Protein 9WWJ (pdb70)

Structure (mmCIF, N/CA/C/O backbone):
data_9WWJ
#
_entry.id   9WWJ
#
_cell.length_a   36.032
_cell.length_b   94.807
_cell.length_c   39.729
_cell.angle_alpha   90.00
_cell.angle_beta   114.81
_cell.angle_gamma   90.00
#
_symmetry.space_group_name_H-M   'P 1 21 1'
#
loop_
_entity.id
_entity.type
_entity.pdbx_description
1 polymer 'Flagellar hook protein FlgE'
2 water water
#
loop_
_atom_site.group_PDB
_atom_site.id
_atom_site.type_symbol
_atom_site.label_atom_id
_atom_site.label_alt_id
_atom_site.label_comp_id
_atom_site.label_asym_id
_atom_site.label_entity_id
_atom_site.label_seq_id
_atom_site.pdbx_PDB_ins_code
_atom_site.Cartn_x
_atom_site.Cartn_y
_atom_site.Cartn_z
_atom_site.occupancy
_atom_site.B_iso_or_equiv
_atom_site.auth_seq_id
_atom_site.auth_comp_id
_atom_site.auth_asym_id
_atom_site.auth_atom_id
_atom_site.pdbx_PDB_model_num
ATOM 1 N N . LEU A 1 7 ? -35.248 62.537 14.354 1.00 27.25 80 LEU L N 1
ATOM 2 C CA . LEU A 1 7 ? -35.721 63.552 13.419 1.00 25.16 80 LEU L CA 1
ATOM 3 C C . LEU A 1 7 ? -37.179 63.319 13.046 1.00 23.21 80 LEU L C 1
ATOM 4 O O . LEU A 1 7 ? -37.549 62.232 12.594 1.00 26.20 80 LEU L O 1
ATOM 9 N N . ASP A 1 8 ? -38.000 64.344 13.228 1.00 22.12 81 ASP L N 1
ATOM 10 C CA . ASP A 1 8 ? -39.414 64.297 12.883 1.00 18.82 81 ASP L CA 1
ATOM 11 C C . ASP A 1 8 ? -39.606 65.209 11.675 1.00 23.30 81 ASP L C 1
ATOM 12 O O . ASP A 1 8 ? -39.621 66.437 11.813 1.00 24.80 81 ASP L O 1
ATOM 17 N N . LEU A 1 9 ? -39.744 64.608 10.494 1.00 26.23 82 LEU L N 1
ATOM 18 C CA . LEU A 1 9 ? -39.738 65.318 9.220 1.00 18.89 82 LEU L CA 1
ATOM 19 C C . LEU A 1 9 ? -41.135 65.359 8.620 1.00 18.25 82 LEU L C 1
ATOM 20 O O . LEU A 1 9 ? -41.852 64.349 8.622 1.00 19.64 82 LEU L O 1
ATOM 25 N N . ALA A 1 10 ? -41.515 66.519 8.080 1.00 19.48 83 ALA L N 1
ATOM 26 C CA . ALA A 1 10 ? -42.745 66.601 7.299 1.00 19.94 83 ALA L CA 1
ATOM 27 C C . ALA A 1 10 ? -42.503 67.452 6.059 1.00 19.99 83 ALA L C 1
ATOM 28 O O . ALA A 1 10 ? -41.498 68.153 5.949 1.00 21.62 83 ALA L O 1
ATOM 30 N N . ILE A 1 11 ? -43.425 67.370 5.104 1.00 14.44 84 ILE L N 1
ATOM 31 C CA . ILE A 1 11 ? -43.331 68.119 3.855 1.00 13.44 84 ILE L CA 1
ATOM 32 C C . ILE A 1 11 ? -44.485 69.106 3.794 1.00 18.00 84 ILE L C 1
ATOM 33 O O . ILE A 1 11 ? -45.611 68.775 4.177 1.00 19.46 84 ILE L O 1
ATOM 38 N N . ASN A 1 12 ? -44.204 70.323 3.328 1.00 14.61 85 ASN L N 1
ATOM 39 C CA . ASN A 1 12 ? -45.248 71.270 2.957 1.00 13.19 85 ASN L CA 1
ATOM 40 C C . ASN A 1 12 ? -45.120 71.548 1.469 1.00 18.71 85 ASN L C 1
ATOM 41 O O . ASN A 1 12 ? -44.103 72.087 1.019 1.00 16.08 85 ASN L O 1
ATOM 46 N N . GLY A 1 13 ? -46.140 71.182 0.711 1.00 15.97 86 GLY L N 1
ATOM 47 C CA . GLY A 1 13 ? -46.056 71.230 -0.726 1.00 15.99 86 GLY L CA 1
ATOM 48 C C . GLY A 1 13 ? -46.024 69.842 -1.331 1.00 19.67 86 GLY L C 1
ATOM 49 O O . GLY A 1 13 ? -46.469 68.858 -0.738 1.00 16.61 86 GLY L O 1
ATOM 50 N N . ASN A 1 14 ? -45.488 69.775 -2.548 1.00 15.50 87 ASN L N 1
ATOM 51 C CA . ASN A 1 14 ? -45.464 68.539 -3.317 1.00 11.14 87 ASN L CA 1
ATOM 52 C C . ASN A 1 14 ? -44.304 67.649 -2.889 1.00 22.94 87 ASN L C 1
ATOM 53 O O . ASN A 1 14 ? -43.272 68.120 -2.415 1.00 16.83 87 ASN L O 1
ATOM 58 N N . GLY A 1 15 ? -44.476 66.348 -3.076 1.00 20.28 88 GLY L N 1
ATOM 59 C CA . GLY A 1 15 ? -43.358 65.429 -3.035 1.00 16.95 88 GLY L CA 1
ATOM 60 C C . GLY A 1 15 ? -43.470 64.411 -1.911 1.00 15.72 88 GLY L C 1
ATOM 61 O O . GLY A 1 15 ? -44.285 64.520 -0.994 1.00 13.09 88 GLY L O 1
ATOM 62 N N . PHE A 1 16 ? -42.606 63.403 -2.012 1.00 13.63 89 PHE L N 1
ATOM 63 C CA . PHE A 1 16 ? -42.563 62.293 -1.072 1.00 12.56 89 PHE L CA 1
ATOM 64 C C . PHE A 1 16 ? -41.119 62.013 -0.684 1.00 11.26 89 PHE L C 1
ATOM 65 O O . PHE A 1 16 ? -40.223 62.093 -1.528 1.00 14.67 89 PHE L O 1
ATOM 73 N N . PHE A 1 17 ? -40.901 61.686 0.592 1.00 11.59 90 PHE L N 1
ATOM 74 C CA . PHE A 1 17 ? -39.653 61.054 1.003 1.00 13.24 90 PHE L CA 1
ATOM 75 C C . PHE A 1 17 ? -39.497 59.700 0.323 1.00 16.06 90 PHE L C 1
ATOM 76 O O . PHE A 1 17 ? -40.476 58.986 0.059 1.00 13.42 90 PHE L O 1
ATOM 84 N N . VAL A 1 18 ? -38.241 59.347 0.069 1.00 9.95 91 VAL L N 1
ATOM 85 C CA . VAL A 1 18 ? -37.857 58.158 -0.683 1.00 11.94 91 VAL L CA 1
ATOM 86 C C . VAL A 1 18 ? -37.105 57.239 0.269 1.00 16.49 91 VAL L C 1
ATOM 87 O O . VAL A 1 18 ? -36.050 57.617 0.789 1.00 9.60 91 VAL L O 1
ATOM 91 N N . THR A 1 19 ? -37.633 56.040 0.506 1.00 11.30 92 THR L N 1
ATOM 92 C CA . THR A 1 19 ? -36.944 55.096 1.377 1.00 11.97 92 THR L CA 1
ATOM 93 C C . THR A 1 19 ? -36.628 53.810 0.632 1.00 14.12 92 THR L C 1
ATOM 94 O O . THR A 1 19 ? -37.361 53.394 -0.275 1.00 11.99 92 THR L O 1
ATOM 98 N N . SER A 1 20 ? -35.510 53.179 1.005 1.00 12.84 93 SER L N 1
ATOM 99 C CA . SER A 1 20 ? -35.063 51.964 0.276 1.00 13.69 93 SER L CA 1
ATOM 100 C C . SER A 1 20 ? -35.049 50.738 1.197 1.00 12.72 93 SER L C 1
ATOM 101 O O . SER A 1 20 ? -34.309 50.765 2.205 1.00 10.14 93 SER L O 1
ATOM 104 N N . ASN A 1 21 ? -35.830 49.708 0.861 1.00 13.87 94 ASN L N 1
ATOM 105 C CA . ASN A 1 21 ? -35.798 48.441 1.642 1.00 12.02 94 ASN L CA 1
ATOM 106 C C . ASN A 1 21 ? -34.907 47.458 0.878 1.00 14.54 94 ASN L C 1
ATOM 107 O O . ASN A 1 21 ? -35.429 46.781 -0.034 1.00 12.27 94 ASN L O 1
ATOM 112 N N . ASN A 1 22 ? -33.619 47.389 1.225 1.00 12.10 95 ASN L N 1
ATOM 113 C CA . ASN A 1 22 ? -32.674 46.524 0.464 1.00 12.87 95 ASN L CA 1
ATOM 114 C C . ASN A 1 22 ? -32.825 46.839 -1.027 1.00 12.37 95 ASN L C 1
ATOM 115 O O . ASN A 1 22 ? -32.544 45.944 -1.853 1.00 16.20 95 ASN L O 1
ATOM 120 N N . GLY A 1 23 ? -33.250 48.063 -1.355 1.00 8.85 96 GLY L N 1
ATOM 121 C CA . GLY A 1 23 ? -33.439 48.454 -2.736 1.00 13.93 96 GLY L CA 1
ATOM 122 C C . GLY A 1 23 ? -34.879 48.549 -3.194 1.00 15.98 96 GLY L C 1
ATOM 123 O O . GLY A 1 23 ? -35.132 49.121 -4.266 1.00 12.94 96 GLY L O 1
ATOM 124 N N . ALA A 1 24 ? -35.826 48.000 -2.437 1.00 12.88 97 ALA L N 1
ATOM 125 C CA . ALA A 1 24 ? -37.238 48.220 -2.734 1.00 18.44 97 ALA L CA 1
ATOM 126 C C . ALA A 1 24 ? -37.611 49.627 -2.292 1.00 14.95 97 ALA L C 1
ATOM 127 O O . ALA A 1 24 ? -37.486 49.965 -1.112 1.00 13.82 97 ALA L O 1
ATOM 129 N N . ILE A 1 25 ? -38.043 50.456 -3.232 1.00 12.54 98 ILE L N 1
ATOM 130 C CA . ILE A 1 25 ? -38.226 51.881 -2.988 1.00 9.70 98 ILE L CA 1
ATOM 131 C C . ILE A 1 25 ? -39.691 52.142 -2.680 1.00 17.10 98 ILE L C 1
ATOM 132 O O . ILE A 1 25 ? -40.582 51.655 -3.392 1.00 13.39 98 ILE L O 1
ATOM 137 N N . SER A 1 26 ? -39.944 52.906 -1.623 1.00 10.55 99 SER L N 1
ATOM 138 C CA . SER A 1 26 ? -41.296 53.359 -1.329 1.00 11.99 99 SER L CA 1
ATOM 139 C C . SER A 1 26 ? -41.265 54.841 -0.985 1.00 13.50 99 SER L C 1
ATOM 140 O O . SER A 1 26 ? -40.205 55.435 -0.759 1.00 12.28 99 SER L O 1
ATOM 143 N N . TYR A 1 27 ? -42.456 55.432 -0.945 1.00 12.98 100 TYR L N 1
ATOM 144 C CA . TYR A 1 27 ? -42.634 56.874 -0.880 1.00 9.98 100 TYR L CA 1
ATOM 145 C C . TYR A 1 27 ? -43.591 57.209 0.253 1.00 19.43 100 TYR L C 1
ATOM 146 O O . TYR A 1 27 ? -44.613 56.533 0.427 1.00 13.90 100 TYR L O 1
ATOM 155 N N . THR A 1 28 ? -43.251 58.239 1.031 1.00 14.01 101 THR L N 1
ATOM 156 C CA . THR A 1 28 ? -44.061 58.579 2.199 1.00 15.99 101 THR L CA 1
ATOM 157 C C . THR A 1 28 ? -44.083 60.090 2.400 1.00 14.68 101 THR L C 1
ATOM 158 O O . THR A 1 28 ? -43.236 60.809 1.881 1.00 14.03 101 THR L O 1
ATOM 162 N N . ARG A 1 29 ? -45.071 60.571 3.164 1.00 14.71 102 ARG L N 1
ATOM 163 C CA . ARG A 1 29 ? -45.302 62.007 3.316 1.00 21.83 102 ARG L CA 1
ATOM 164 C C . ARG A 1 29 ? -44.651 62.602 4.554 1.00 25.11 102 ARG L C 1
ATOM 165 O O . ARG A 1 29 ? -44.332 63.798 4.564 1.00 20.60 102 ARG L O 1
ATOM 173 N N . ALA A 1 30 ? -44.475 61.810 5.599 1.00 23.32 103 ALA L N 1
ATOM 174 C CA . ALA A 1 30 ? -43.918 62.310 6.841 1.00 17.57 103 ALA L CA 1
ATOM 175 C C . ALA A 1 30 ? -43.259 61.135 7.532 1.00 17.82 103 ALA L C 1
ATOM 176 O O . ALA A 1 30 ? -43.597 59.976 7.280 1.00 28.52 103 ALA L O 1
ATOM 178 N N . GLY A 1 31 ? -42.309 61.435 8.397 1.00 22.89 104 GLY L N 1
ATOM 179 C CA . GLY A 1 31 ? -41.593 60.327 8.986 1.00 25.10 104 GLY L CA 1
ATOM 180 C C . GLY A 1 31 ? -40.905 60.699 10.269 1.00 21.59 104 GLY L C 1
ATOM 181 O O . GLY A 1 31 ? -40.583 61.862 10.522 1.00 24.39 104 GLY L O 1
ATOM 182 N N . TYR A 1 32 ? -40.701 59.679 11.085 1.00 18.71 105 TYR L N 1
ATOM 183 C CA . TYR A 1 32 ? -39.801 59.731 12.221 1.00 24.01 105 TYR L CA 1
ATOM 184 C C . TYR A 1 32 ? -38.533 59.035 11.767 1.00 21.27 105 TYR L C 1
ATOM 185 O O . TYR A 1 32 ? -38.585 57.890 11.307 1.00 26.68 105 TYR L O 1
ATOM 194 N N . PHE A 1 33 ? -37.412 59.736 11.835 1.00 23.35 106 PHE L N 1
ATOM 195 C CA . PHE A 1 33 ? -36.161 59.201 11.332 1.00 19.24 106 PHE L CA 1
ATOM 196 C C . PHE A 1 33 ? -35.122 59.166 12.441 1.00 21.60 106 PHE L C 1
ATOM 197 O O . PHE A 1 33 ? -35.039 60.079 13.267 1.00 20.94 106 PHE L O 1
ATOM 205 N N . ASN A 1 34 ? -34.351 58.085 12.456 1.00 19.83 107 ASN L N 1
ATOM 206 C CA . ASN A 1 34 ? -33.277 57.863 13.411 1.00 28.49 107 ASN L CA 1
ATOM 207 C C . ASN A 1 34 ? -32.026 57.464 12.646 1.00 22.84 107 ASN L C 1
ATOM 208 O O . ASN A 1 34 ? -32.011 57.419 11.415 1.00 19.39 107 ASN L O 1
ATOM 213 N N . THR A 1 35 ? -30.968 57.172 13.390 1.00 20.37 108 THR L N 1
ATOM 214 C CA . THR A 1 35 ? -29.782 56.541 12.846 1.00 23.50 108 THR L CA 1
ATOM 215 C C . THR A 1 35 ? -29.702 55.123 13.399 1.00 25.83 108 THR L C 1
ATOM 216 O O . THR A 1 35 ? -30.013 54.888 14.572 1.00 30.33 108 THR L O 1
ATOM 220 N N . ASP A 1 36 ? -29.341 54.168 12.544 1.00 26.60 109 ASP L N 1
ATOM 221 C CA . ASP A 1 36 ? -29.362 52.769 12.946 1.00 24.90 109 ASP L CA 1
ATOM 222 C C . ASP A 1 36 ? -27.977 52.354 13.447 1.00 32.38 109 ASP L C 1
ATOM 223 O O . ASP A 1 36 ? -27.055 53.168 13.534 1.00 30.86 109 ASP L O 1
ATOM 228 N N . LYS A 1 37 ? -27.816 51.066 13.765 1.00 35.41 110 LYS L N 1
ATOM 229 C CA . LYS A 1 37 ? -26.571 50.570 14.341 1.00 31.13 110 LYS L CA 1
ATOM 230 C C . LYS A 1 37 ? -25.391 50.666 13.384 1.00 29.76 110 LYS L C 1
ATOM 231 O O . LYS A 1 37 ? -24.249 50.494 13.824 1.00 25.92 110 LYS L O 1
ATOM 237 N N . GLN A 1 38 ? -25.629 50.922 12.096 1.00 22.50 111 GLN L N 1
ATOM 238 C CA . GLN A 1 38 ? -24.560 51.209 11.148 1.00 24.87 111 GLN L CA 1
ATOM 239 C C . GLN A 1 38 ? -24.564 52.669 10.712 1.00 18.25 111 GLN L C 1
ATOM 240 O O . GLN A 1 38 ? -23.989 53.005 9.672 1.00 27.65 111 GLN L O 1
ATOM 246 N N . ASP A 1 39 ? -25.221 53.534 11.485 1.00 21.81 112 ASP L N 1
ATOM 247 C CA . ASP A 1 39 ? -25.237 54.981 11.294 1.00 20.14 112 ASP L CA 1
ATOM 248 C C . ASP A 1 39 ? -25.934 55.414 10.005 1.00 19.38 112 ASP L C 1
ATOM 249 O O . ASP A 1 39 ? -25.705 56.527 9.526 1.00 22.76 112 ASP L O 1
ATOM 254 N N . PHE A 1 40 ? -26.784 54.571 9.425 1.00 15.75 113 PHE L N 1
ATOM 255 C CA . PHE A 1 40 ? -27.663 55.021 8.353 1.00 8.84 113 PHE L CA 1
ATOM 256 C C . PHE A 1 40 ? -28.864 55.759 8.932 1.00 16.25 113 PHE L C 1
ATOM 257 O O . PHE A 1 40 ? -29.375 55.411 9.999 1.00 15.44 113 PHE L O 1
ATOM 265 N N . ILE A 1 41 ? -29.337 56.764 8.203 1.00 16.32 114 ILE L N 1
ATOM 266 C CA . ILE A 1 41 ? -30.595 57.420 8.548 1.00 11.83 114 ILE L CA 1
ATOM 267 C C . ILE A 1 41 ? -31.743 56.538 8.073 1.00 17.18 114 ILE L C 1
ATOM 268 O O . ILE A 1 41 ? -31.833 56.211 6.886 1.00 13.62 114 ILE L O 1
ATOM 273 N N . VAL A 1 42 ? -32.624 56.157 8.996 1.00 12.71 115 VAL L N 1
ATOM 274 C CA . VAL A 1 42 ? -33.665 55.173 8.728 1.00 10.01 115 VAL L CA 1
ATOM 275 C C . VAL A 1 42 ? -34.993 55.725 9.213 1.00 18.97 115 VAL L C 1
ATOM 276 O O . VAL A 1 42 ? -35.043 56.638 10.044 1.00 18.52 115 VAL L O 1
ATOM 280 N N . ASP A 1 43 ? -36.078 55.161 8.685 1.00 12.36 116 ASP L N 1
ATOM 281 C CA . ASP A 1 43 ? -37.416 55.484 9.156 1.00 15.02 116 ASP L CA 1
ATOM 282 C C . ASP A 1 43 ? -37.760 54.479 10.256 1.00 18.61 116 ASP L C 1
ATOM 283 O O . ASP A 1 43 ? -36.925 53.675 10.681 1.00 18.88 116 ASP L O 1
ATOM 288 N N . ASN A 1 44 ? -39.007 54.491 10.712 1.00 14.35 117 ASN L N 1
ATOM 289 C CA . ASN A 1 44 ? -39.388 53.647 11.837 1.00 22.74 117 ASN L CA 1
ATOM 290 C C . ASN A 1 44 ? -39.479 52.168 11.480 1.00 25.66 117 ASN L C 1
ATOM 291 O O . ASN A 1 44 ? -39.683 51.340 12.373 1.00 23.84 117 ASN L O 1
ATOM 296 N N . ASN A 1 45 ? -39.330 51.812 10.207 1.00 19.78 118 ASN L N 1
ATOM 297 C CA . ASN A 1 45 ? -39.218 50.418 9.803 1.00 17.55 118 ASN L CA 1
ATOM 298 C C . ASN A 1 45 ? -37.775 49.964 9.659 1.00 19.12 118 ASN L C 1
ATOM 299 O O . ASN A 1 45 ? -37.531 48.773 9.428 1.00 17.81 118 ASN L O 1
ATOM 304 N N . GLY A 1 46 ? -36.815 50.874 9.791 1.00 17.55 119 GLY L N 1
ATOM 305 C CA . GLY A 1 46 ? -35.444 50.542 9.484 1.00 12.43 119 GLY L CA 1
ATOM 306 C C . GLY A 1 46 ? -35.083 50.680 8.027 1.00 13.28 119 GLY L C 1
ATOM 307 O O . GLY A 1 46 ? -33.966 50.315 7.646 1.00 15.96 119 GLY L O 1
ATOM 308 N N . TYR A 1 47 ? -35.991 51.185 7.196 1.00 12.25 120 TYR L N 1
ATOM 309 C CA . TYR A 1 47 ? -35.673 51.414 5.793 1.00 9.53 120 TYR L CA 1
ATOM 310 C C . TYR A 1 47 ? -34.864 52.700 5.673 1.00 14.14 120 TYR L C 1
ATOM 311 O O . TYR A 1 47 ? -35.040 53.641 6.448 1.00 14.08 120 TYR L O 1
ATOM 320 N N . ARG A 1 48 ? -33.961 52.735 4.702 1.00 9.52 121 ARG L N 1
ATOM 321 C CA . ARG A 1 48 ? -32.978 53.805 4.639 1.00 16.58 121 ARG L CA 1
ATOM 322 C C . ARG A 1 48 ? -33.508 54.992 3.840 1.00 10.57 121 ARG L C 1
ATOM 323 O O . ARG A 1 48 ? -33.959 54.836 2.700 1.00 14.20 121 ARG L O 1
ATOM 331 N N . LEU A 1 49 ? -33.478 56.170 4.460 1.00 10.36 122 LEU L N 1
ATOM 332 C CA . LEU A 1 49 ? -33.860 57.399 3.777 1.00 11.97 122 LEU L CA 1
ATOM 333 C C . LEU A 1 49 ? -32.871 57.713 2.665 1.00 13.48 122 LEU L C 1
ATOM 334 O O . LEU A 1 49 ? -31.655 57.620 2.854 1.00 13.31 122 LEU L O 1
ATOM 339 N N . GLN A 1 50 ? -33.391 58.090 1.499 1.00 10.49 123 GLN L N 1
ATOM 340 C CA . GLN A 1 50 ? -32.557 58.256 0.319 1.00 10.38 123 GLN L CA 1
ATOM 341 C C . GLN A 1 50 ? -32.270 59.727 0.053 1.00 15.26 123 GLN L C 1
ATOM 342 O O . GLN A 1 50 ? -33.097 60.605 0.316 1.00 12.37 123 GLN L O 1
ATOM 348 N N . GLY A 1 51 ? -31.091 59.988 -0.493 1.00 14.34 124 GLY L N 1
ATOM 349 C CA . GLY A 1 51 ? -30.765 61.345 -0.875 1.00 12.78 124 GLY L CA 1
ATOM 350 C C . GLY A 1 51 ? -29.426 61.399 -1.568 1.00 16.99 124 GLY L C 1
ATOM 351 O O . GLY A 1 51 ? -28.869 60.378 -1.975 1.00 17.88 124 GLY L O 1
ATOM 352 N N . TYR A 1 52 ? -28.933 62.624 -1.712 1.00 15.22 125 TYR L N 1
ATOM 353 C CA . TYR A 1 52 ? -27.594 62.873 -2.218 1.00 14.24 125 TYR L CA 1
ATOM 354 C C . TYR A 1 52 ? -26.597 62.700 -1.081 1.00 17.35 125 TYR L C 1
ATOM 355 O O . TYR A 1 52 ? -26.627 63.456 -0.108 1.00 14.70 125 TYR L O 1
ATOM 364 N N . ALA A 1 53 ? -25.719 61.714 -1.193 1.00 13.93 126 ALA L N 1
ATOM 365 C CA . ALA A 1 53 ? -24.733 61.548 -0.141 1.00 19.49 126 ALA L CA 1
ATOM 366 C C . ALA A 1 53 ? -23.556 62.489 -0.363 1.00 13.93 126 ALA L C 1
ATOM 367 O O . ALA A 1 53 ? -23.366 63.054 -1.441 1.00 19.27 126 ALA L O 1
ATOM 369 N N . VAL A 1 54 ? -22.774 62.660 0.680 1.00 17.33 127 VAL L N 1
ATOM 370 C CA . VAL A 1 54 ? -21.485 63.326 0.560 1.00 21.49 127 VAL L CA 1
ATOM 371 C C . VAL A 1 54 ? -20.507 62.384 -0.132 1.00 22.92 127 VAL L C 1
ATOM 372 O O . VAL A 1 54 ? -20.426 61.196 0.201 1.00 20.71 127 VAL L O 1
ATOM 376 N N . GLY A 1 55 ? -19.780 62.904 -1.121 1.00 23.85 128 GLY L N 1
ATOM 377 C CA . GLY A 1 55 ? -18.859 62.096 -1.885 1.00 22.48 128 GLY L CA 1
ATOM 378 C C . GLY A 1 55 ? -17.533 61.879 -1.183 1.00 28.07 128 GLY L C 1
ATOM 379 O O . GLY A 1 55 ? -17.324 62.303 -0.039 1.00 15.62 128 GLY L O 1
ATOM 380 N N . PRO A 1 56 ? -16.605 61.199 -1.859 1.00 22.07 129 PRO L N 1
ATOM 381 C CA . PRO A 1 56 ? -15.303 60.933 -1.228 1.00 19.98 129 PRO L CA 1
ATOM 382 C C . PRO A 1 56 ? -14.526 62.197 -0.914 1.00 20.99 129 PRO L C 1
ATOM 383 O O . PRO A 1 56 ? -13.681 62.181 -0.012 1.00 21.98 129 PRO L O 1
ATOM 387 N N . ASN A 1 57 ? -14.789 63.292 -1.625 1.00 23.85 130 ASN L N 1
ATOM 388 C CA . ASN A 1 57 ? -14.117 64.564 -1.390 1.00 29.90 130 ASN L CA 1
ATOM 389 C C . ASN A 1 57 ? -14.866 65.459 -0.411 1.00 30.40 130 ASN L C 1
ATOM 390 O O . ASN A 1 57 ? -14.504 66.630 -0.259 1.00 39.53 130 ASN L O 1
ATOM 395 N N . GLY A 1 58 ? -15.903 64.946 0.243 1.00 23.04 131 GLY L N 1
ATOM 396 C CA . GLY A 1 58 ? -16.641 65.743 1.201 1.00 26.05 131 GLY L CA 1
ATOM 397 C C . GLY A 1 58 ? -17.684 66.663 0.611 1.00 33.98 131 GLY L C 1
ATOM 398 O O . GLY A 1 58 ? -18.216 67.512 1.336 1.00 36.52 131 GLY L O 1
ATOM 399 N N . GLN A 1 59 ? -18.002 66.527 -0.674 1.00 29.55 132 GLN L N 1
ATOM 400 C CA . GLN A 1 59 ? -18.988 67.374 -1.325 1.00 28.00 132 GLN L CA 1
ATOM 401 C C . GLN A 1 59 ? -20.217 66.555 -1.699 1.00 20.46 132 GLN L C 1
ATOM 402 O O . GLN A 1 59 ? -20.133 65.342 -1.906 1.00 23.58 132 GLN L O 1
ATOM 408 N N . LEU A 1 60 ? -21.360 67.235 -1.776 1.00 24.71 133 LEU L N 1
ATOM 409 C CA . LEU A 1 60 ? -22.618 66.577 -2.112 1.00 28.75 133 LEU L CA 1
ATOM 410 C C . LEU A 1 60 ? -22.582 66.054 -3.541 1.00 27.22 133 LEU L C 1
ATOM 411 O O . LEU A 1 60 ? -22.205 66.778 -4.467 1.00 28.11 133 LEU L O 1
ATOM 416 N N . GLN A 1 61 ? -22.996 64.800 -3.722 1.00 30.24 134 GLN L N 1
ATOM 417 C CA . GLN A 1 61 ? -23.004 64.157 -5.037 1.00 26.59 134 GLN L CA 1
ATOM 418 C C . GLN A 1 61 ? -24.451 64.113 -5.539 1.00 26.72 134 GLN L C 1
ATOM 419 O O . GLN A 1 61 ? -25.221 63.211 -5.214 1.00 24.65 134 GLN L O 1
ATOM 425 N N . ASN A 1 62 ? -24.831 65.105 -6.346 1.00 30.54 135 ASN L N 1
ATOM 426 C CA . ASN A 1 62 ? -26.196 65.144 -6.867 1.00 45.39 135 ASN L CA 1
ATOM 427 C C . ASN A 1 62 ? -26.415 64.171 -8.018 1.00 39.45 135 ASN L C 1
ATOM 428 O O . ASN A 1 62 ? -27.520 64.128 -8.569 1.00 33.77 135 ASN L O 1
ATOM 433 N N . GLY A 1 63 ? -25.397 63.398 -8.396 1.00 42.68 136 GLY L N 1
ATOM 434 C CA . GLY A 1 63 ? -25.533 62.435 -9.470 1.00 49.10 136 GLY L CA 1
ATOM 435 C C . GLY A 1 63 ? -26.139 61.102 -9.094 1.00 46.39 136 GLY L C 1
ATOM 436 O O . GLY A 1 63 ? -26.545 60.354 -9.987 1.00 31.65 136 GLY L O 1
ATOM 437 N N . VAL A 1 64 ? -26.226 60.785 -7.802 1.00 30.89 137 VAL L N 1
ATOM 438 C CA . VAL A 1 64 ? -26.676 59.476 -7.340 1.00 33.19 137 VAL L CA 1
ATOM 439 C C . VAL A 1 64 ? -27.596 59.656 -6.139 1.00 16.66 137 VAL L C 1
ATOM 440 O O . VAL A 1 64 ? -27.255 60.371 -5.191 1.00 22.20 137 VAL L O 1
ATOM 444 N N . VAL A 1 65 ? -28.755 59.003 -6.178 1.00 20.42 138 VAL L N 1
ATOM 445 C CA . VAL A 1 65 ? -29.640 58.903 -5.021 1.00 22.14 138 VAL L CA 1
ATOM 446 C C . VAL A 1 65 ? -29.316 57.597 -4.304 1.00 24.49 138 VAL L C 1
ATOM 447 O O . VAL A 1 65 ? -29.410 56.515 -4.895 1.00 21.23 138 VAL L O 1
ATOM 451 N N . THR A 1 66 ? -28.928 57.692 -3.035 1.00 19.72 139 THR L N 1
ATOM 452 C CA . THR A 1 66 ? -28.364 56.555 -2.323 1.00 17.68 139 THR L CA 1
ATOM 453 C C . THR A 1 66 ? -28.709 56.675 -0.843 1.00 15.68 139 THR L C 1
ATOM 454 O O . THR A 1 66 ? -29.380 57.621 -0.418 1.00 12.12 139 THR L O 1
ATOM 458 N N . ASP A 1 67 ? -28.260 55.688 -0.065 1.00 16.47 140 ASP L N 1
ATOM 459 C CA . ASP A 1 67 ? -28.409 55.727 1.386 1.00 15.07 140 ASP L CA 1
ATOM 460 C C . ASP A 1 67 ? -27.673 56.927 1.969 1.00 19.96 140 ASP L C 1
ATOM 461 O O . ASP A 1 67 ? -26.648 57.375 1.445 1.00 18.07 140 ASP L O 1
ATOM 466 N N . LEU A 1 68 ? -28.192 57.430 3.083 1.00 16.65 141 LEU L N 1
ATOM 467 C CA . LEU A 1 68 ? -27.621 58.580 3.773 1.00 14.91 141 LEU L CA 1
ATOM 468 C C . LEU A 1 68 ? -26.948 58.092 5.046 1.00 27.19 141 LEU L C 1
ATOM 469 O O . LEU A 1 68 ? -27.606 57.530 5.929 1.00 19.39 141 LEU L O 1
ATOM 474 N N . LYS A 1 69 ? -25.637 58.281 5.114 1.00 22.30 142 LYS L N 1
ATOM 475 C CA . LYS A 1 69 ? -24.820 57.905 6.253 1.00 26.17 142 LYS L CA 1
ATOM 476 C C . LYS A 1 69 ? -24.496 59.154 7.057 1.00 24.78 142 LYS L C 1
ATOM 477 O O . LYS A 1 69 ? -24.319 60.237 6.490 1.00 33.80 142 LYS L O 1
ATOM 483 N N . VAL A 1 70 ? -24.420 59.009 8.373 1.00 23.31 143 VAL L N 1
ATOM 484 C CA . VAL A 1 70 ? -24.051 60.117 9.243 1.00 21.72 143 VAL L CA 1
ATOM 485 C C . VAL A 1 70 ? -22.774 59.728 9.978 1.00 29.39 143 VAL L C 1
ATOM 486 O O . VAL A 1 70 ? -22.722 58.683 10.641 1.00 26.42 143 VAL L O 1
ATOM 490 N N . GLU A 1 71 ? -21.734 60.547 9.827 1.00 19.95 144 GLU L N 1
ATOM 491 C CA . GLU A 1 71 ? -20.433 60.213 10.391 1.00 25.89 144 GLU L CA 1
ATOM 492 C C . GLU A 1 71 ? -20.442 60.389 11.902 1.00 32.43 144 GLU L C 1
ATOM 493 O O . GLU A 1 71 ? -20.853 61.432 12.422 1.00 22.33 144 GLU L O 1
ATOM 499 N N . ARG A 1 72 ? -19.988 59.349 12.599 1.00 29.00 145 ARG L N 1
ATOM 500 C CA . ARG A 1 72 ? -19.997 59.315 14.052 1.00 39.21 145 ARG L CA 1
ATOM 501 C C . ARG A 1 72 ? -18.988 60.283 14.656 1.00 24.86 145 ARG L C 1
ATOM 502 O O . ARG A 1 72 ? -19.150 60.686 15.812 1.00 24.84 145 ARG L O 1
ATOM 510 N N . ALA A 1 73 ? -17.960 60.670 13.902 1.00 30.33 146 ALA L N 1
ATOM 511 C CA . ALA A 1 73 ? -16.889 61.496 14.438 1.00 26.84 146 ALA L CA 1
ATOM 512 C C . ALA A 1 73 ? -16.355 62.409 13.345 1.00 27.81 146 ALA L C 1
ATOM 513 O O . ALA A 1 73 ? -16.595 62.191 12.155 1.00 26.94 146 ALA L O 1
ATOM 515 N N . ASN A 1 74 ? -15.621 63.437 13.761 1.00 22.20 147 ASN L N 1
ATOM 516 C CA . ASN A 1 74 ? -15.010 64.362 12.812 1.00 27.00 147 ASN L CA 1
ATOM 517 C C . ASN A 1 74 ? -13.544 64.603 13.145 1.00 25.73 147 ASN L C 1
ATOM 518 O O . ASN A 1 74 ? -13.219 65.083 14.229 1.00 26.19 147 ASN L O 1
ATOM 523 N N . THR A 1 81 ? -10.568 63.315 18.956 1.00 63.24 345 THR L N 1
ATOM 524 C CA . THR A 1 81 ? -11.058 64.300 17.999 1.00 48.92 345 THR L CA 1
ATOM 525 C C . THR A 1 81 ? -12.456 64.764 18.384 1.00 32.60 345 THR L C 1
ATOM 526 O O . THR A 1 81 ? -12.750 64.937 19.562 1.00 34.28 345 THR L O 1
ATOM 530 N N . GLY A 1 82 ? -13.317 64.971 17.394 1.00 33.15 346 GLY L N 1
ATOM 531 C CA . GLY A 1 82 ? -14.695 65.380 17.626 1.00 27.94 346 GLY L CA 1
ATOM 532 C C . GLY A 1 82 ? -15.652 64.252 17.266 1.00 28.18 346 GLY L C 1
ATOM 533 O O . GLY A 1 82 ? -15.413 63.513 16.311 1.00 33.39 346 GLY L O 1
ATOM 534 N N . GLN A 1 83 ? -16.727 64.130 18.040 1.00 22.40 347 GLN L N 1
ATOM 535 C CA . GLN A 1 83 ? -17.754 63.134 17.777 1.00 25.62 347 GLN L CA 1
ATOM 536 C C . GLN A 1 83 ? -19.111 63.817 17.677 1.00 23.53 347 GLN L C 1
ATOM 537 O O . GLN A 1 83 ? -19.275 64.977 18.060 1.00 25.66 347 GLN L O 1
ATOM 543 N N . LEU A 1 84 ? -20.087 63.088 17.140 1.00 26.87 348 LEU L N 1
ATOM 544 C CA . LEU A 1 84 ? -21.372 63.707 16.833 1.00 22.79 348 LEU L CA 1
ATOM 545 C C . LEU A 1 84 ? -22.060 64.178 18.104 1.00 37.46 348 LEU L C 1
ATOM 546 O O . LEU A 1 84 ? -22.128 63.452 19.101 1.00 29.41 348 LEU L O 1
ATOM 551 N N . ALA A 1 85 ? -22.568 65.401 18.056 1.00 26.24 349 ALA L N 1
ATOM 552 C CA . ALA A 1 85 ? -23.356 65.991 19.127 1.00 23.77 349 ALA L CA 1
ATOM 553 C C . ALA A 1 85 ? -24.785 66.288 18.710 1.00 36.88 349 ALA L C 1
ATOM 554 O O . ALA A 1 85 ? -25.702 66.117 19.517 1.00 38.87 349 ALA L O 1
ATOM 556 N N . GLY A 1 86 ? -25.003 66.716 17.466 1.00 28.43 350 GLY L N 1
ATOM 557 C CA . GLY A 1 86 ? -26.350 67.023 17.015 1.00 33.42 350 GLY L CA 1
ATOM 558 C C . GLY A 1 86 ? -26.524 66.747 15.537 1.00 24.57 350 GLY L C 1
ATOM 559 O O . GLY A 1 86 ? -25.551 66.577 14.799 1.00 18.61 350 GLY L O 1
ATOM 560 N N . LEU A 1 87 ? -27.788 66.702 15.110 1.00 25.77 351 LEU L N 1
ATOM 561 C CA . LEU A 1 87 ? -28.138 66.473 13.709 1.00 26.19 351 LEU L CA 1
ATOM 562 C C . LEU A 1 87 ? -29.357 67.311 13.355 1.00 21.21 351 LEU L C 1
ATOM 563 O O . LEU A 1 87 ? -30.408 67.172 13.985 1.00 21.53 351 LEU L O 1
ATOM 568 N N . GLU A 1 88 ? -29.230 68.168 12.342 1.00 17.99 352 GLU L N 1
ATOM 569 C CA . GLU A 1 88 ? -30.322 69.035 11.922 1.00 18.68 352 GLU L CA 1
ATOM 570 C C . GLU A 1 88 ? -30.493 68.926 10.411 1.00 18.53 352 GLU L C 1
ATOM 571 O O . GLU A 1 88 ? -29.562 68.555 9.703 1.00 17.03 352 GLU L O 1
ATOM 577 N N . ILE A 1 89 ? -31.697 69.215 9.915 1.00 14.61 353 ILE L N 1
ATOM 578 C CA . ILE A 1 89 ? -31.988 69.137 8.484 1.00 12.66 353 ILE L CA 1
ATOM 579 C C . ILE A 1 89 ? -32.782 70.377 8.092 1.00 15.39 353 ILE L C 1
ATOM 580 O O . ILE A 1 89 ? -33.888 70.590 8.601 1.00 15.48 353 ILE L O 1
ATOM 585 N N . ASP A 1 90 ? -32.234 71.184 7.182 1.00 12.52 354 ASP L N 1
ATOM 586 C CA . ASP A 1 90 ? -32.885 72.442 6.844 1.00 11.47 354 ASP L CA 1
ATOM 587 C C . ASP A 1 90 ? -34.002 72.200 5.824 1.00 16.21 354 ASP L C 1
ATOM 588 O O . ASP A 1 90 ? -34.306 71.064 5.448 1.00 13.57 354 ASP L O 1
ATOM 593 N N . ASP A 1 91 ? -34.644 73.283 5.384 1.00 15.06 355 ASP L N 1
ATOM 594 C CA . ASP A 1 91 ? -35.853 73.121 4.584 1.00 16.46 355 ASP L CA 1
ATOM 595 C C . ASP A 1 91 ? -35.571 72.704 3.150 1.00 11.41 355 ASP L C 1
ATOM 596 O O . ASP A 1 91 ? -36.517 72.371 2.429 1.00 14.68 355 ASP L O 1
ATOM 601 N N . THR A 1 92 ? -34.311 72.706 2.720 1.00 12.01 356 THR L N 1
ATOM 602 C CA . THR A 1 92 ? -33.928 72.117 1.449 1.00 12.12 356 THR L CA 1
ATOM 603 C C . THR A 1 92 ? -33.325 70.730 1.620 1.00 12.73 356 THR L C 1
ATOM 604 O O . THR A 1 92 ? -32.757 70.189 0.667 1.00 14.19 356 THR L O 1
ATOM 608 N N . GLY A 1 93 ? -33.438 70.147 2.815 1.00 10.56 357 GLY L N 1
ATOM 609 C CA . GLY A 1 93 ? -33.055 68.774 3.053 1.00 13.02 357 GLY L CA 1
ATOM 610 C C . GLY A 1 93 ? -31.596 68.561 3.382 1.00 15.77 357 GLY L C 1
ATOM 611 O O . GLY A 1 93 ? -31.181 67.407 3.556 1.00 9.19 357 GLY L O 1
ATOM 612 N N . VAL A 1 94 ? -30.806 69.628 3.480 1.00 14.92 358 VAL L N 1
ATOM 613 C CA . VAL A 1 94 ? -29.389 69.475 3.782 1.00 16.89 358 VAL L CA 1
ATOM 614 C C . VAL A 1 94 ? -29.217 69.064 5.238 1.00 13.44 358 VAL L C 1
ATOM 615 O O . VAL A 1 94 ? -29.784 69.683 6.150 1.00 11.55 358 VAL L O 1
ATOM 619 N N . ILE A 1 95 ? -28.424 68.017 5.461 1.00 15.84 359 ILE L N 1
ATOM 620 C CA . ILE A 1 95 ? -28.231 67.417 6.776 1.00 10.75 359 ILE L CA 1
ATOM 621 C C . ILE A 1 95 ? -26.928 67.947 7.361 1.00 12.02 359 ILE L C 1
ATOM 622 O O . ILE A 1 95 ? -25.859 67.771 6.771 1.00 13.10 359 ILE L O 1
ATOM 627 N N . PHE A 1 96 ? -27.010 68.584 8.520 1.00 13.33 360 PHE L N 1
ATOM 628 C CA . PHE A 1 96 ? -25.851 69.121 9.217 1.00 10.27 360 PHE L CA 1
ATOM 629 C C . PHE A 1 96 ? -25.590 68.316 10.480 1.00 15.06 360 PHE L C 1
ATOM 630 O O . PHE A 1 96 ? -26.484 68.162 11.322 1.00 17.33 360 PHE L O 1
ATOM 638 N N . ALA A 1 97 ? -24.364 67.817 10.611 1.00 17.96 361 ALA L N 1
ATOM 639 C CA . ALA A 1 97 ? -23.902 67.167 11.829 1.00 17.59 361 ALA L CA 1
ATOM 640 C C . ALA A 1 97 ? -23.082 68.157 12.645 1.00 21.11 361 ALA L C 1
ATOM 641 O O . ALA A 1 97 ? -22.216 68.851 12.099 1.00 24.88 361 ALA L O 1
ATOM 643 N N . ARG A 1 98 ? -23.371 68.219 13.943 1.00 21.54 362 ARG L N 1
ATOM 644 C CA . ARG A 1 98 ? -22.667 69.051 14.911 1.00 22.20 362 ARG L CA 1
ATOM 645 C C . ARG A 1 98 ? -21.780 68.153 15.762 1.00 19.25 362 ARG L C 1
ATOM 646 O O . ARG A 1 98 ? -22.261 67.144 16.296 1.00 30.22 362 ARG L O 1
ATOM 654 N N . TYR A 1 99 ? -20.507 68.540 15.916 1.00 22.24 363 TYR L N 1
ATOM 655 C CA . TYR A 1 99 ? -19.504 67.740 16.609 1.00 19.24 363 TYR L CA 1
ATOM 656 C C . TYR A 1 99 ? -18.919 68.481 17.807 1.00 23.25 363 TYR L C 1
ATOM 657 O O . TYR A 1 99 ? -19.012 69.705 17.921 1.00 22.82 363 TYR L O 1
ATOM 666 N N . THR A 1 100 ? -18.286 67.708 18.694 1.00 17.81 364 THR L N 1
ATOM 667 C CA . THR A 1 100 ? -17.763 68.217 19.956 1.00 19.82 364 THR L CA 1
ATOM 668 C C . THR A 1 100 ? -16.474 69.015 19.803 1.00 28.38 364 THR L C 1
ATOM 669 O O . THR A 1 100 ? -16.067 69.691 20.755 1.00 27.91 364 THR L O 1
ATOM 673 N N . ASN A 1 101 ? -15.817 68.954 18.648 1.00 26.06 365 ASN L N 1
ATOM 674 C CA . ASN A 1 101 ? -14.628 69.758 18.402 1.00 35.63 365 ASN L CA 1
ATOM 675 C C . ASN A 1 101 ? -14.958 71.128 17.816 1.00 36.88 365 ASN L C 1
ATOM 676 O O . ASN A 1 101 ? -14.062 71.803 17.298 1.00 28.14 365 ASN L O 1
ATOM 681 N N . GLY A 1 102 ? -16.219 71.547 17.888 1.00 28.13 366 GLY L N 1
ATOM 682 C CA . GLY A 1 102 ? -16.642 72.833 17.378 1.00 36.93 366 GLY L CA 1
ATOM 683 C C . GLY A 1 102 ? -16.972 72.868 15.902 1.00 27.12 366 GLY L C 1
ATOM 684 O O . GLY A 1 102 ? -17.302 73.945 15.386 1.00 21.96 366 GLY L O 1
ATOM 685 N N . GLN A 1 103 ? -16.900 71.737 15.209 1.00 21.60 367 GLN L N 1
ATOM 686 C CA . GLN A 1 103 ? -17.109 71.681 13.771 1.00 19.56 367 GLN L CA 1
ATOM 687 C C . GLN A 1 103 ? -18.543 71.281 13.444 1.00 18.89 367 GLN L C 1
ATOM 688 O O . GLN A 1 103 ? -19.229 70.622 14.227 1.00 22.08 367 GLN L O 1
ATOM 694 N N . SER A 1 104 ? -18.989 71.705 12.265 1.00 17.23 368 SER L N 1
ATOM 695 C CA . SER A 1 104 ? -20.182 71.171 11.629 1.00 19.82 368 SER L CA 1
ATOM 696 C C . SER A 1 104 ? -19.787 70.608 10.273 1.00 23.54 368 SER L C 1
ATOM 697 O O . SER A 1 104 ? -18.863 71.107 9.622 1.00 25.69 368 SER L O 1
ATOM 700 N N . LYS A 1 105 ? -20.473 69.551 9.851 1.00 18.58 369 LYS L N 1
ATOM 701 C CA . LYS A 1 105 ? -20.206 69.019 8.524 1.00 15.98 369 LYS L CA 1
ATOM 702 C C . LYS A 1 105 ? -21.501 68.511 7.917 1.00 18.25 369 LYS L C 1
ATOM 703 O O . LYS A 1 105 ? -22.311 67.879 8.605 1.00 19.99 369 LYS L O 1
ATOM 709 N N . VAL A 1 106 ? -21.697 68.828 6.637 1.00 15.13 370 VAL L N 1
ATOM 710 C CA . VAL A 1 106 ? -22.842 68.333 5.885 1.00 12.40 370 VAL L CA 1
ATOM 711 C C . VAL A 1 106 ? -22.683 66.836 5.664 1.00 20.56 370 VAL L C 1
ATOM 712 O O . VAL A 1 106 ? -21.595 66.354 5.320 1.00 15.71 370 VAL L O 1
ATOM 716 N N . GLN A 1 107 ? -23.767 66.089 5.882 1.00 12.19 371 GLN L N 1
ATOM 717 C CA . GLN A 1 107 ? -23.765 64.641 5.751 1.00 13.36 371 GLN L CA 1
ATOM 718 C C . GLN A 1 107 ? -24.476 64.153 4.500 1.00 17.02 371 GLN L C 1
ATOM 719 O O . GLN A 1 107 ? -24.332 62.980 4.142 1.00 24.89 371 GLN L O 1
ATOM 725 N N . GLY A 1 108 ? -25.225 65.009 3.838 1.00 15.47 372 GLY L N 1
ATOM 726 C CA . GLY A 1 108 ? -26.040 64.601 2.712 1.00 15.96 372 GLY L CA 1
ATOM 727 C C . GLY A 1 108 ? -27.206 65.555 2.571 1.00 14.83 372 GLY L C 1
ATOM 728 O O . GLY A 1 108 ? -27.325 66.542 3.291 1.00 10.37 372 GLY L O 1
ATOM 729 N N . GLN A 1 109 ? -28.063 65.245 1.606 1.00 13.01 373 GLN L N 1
ATOM 730 C CA . GLN A 1 109 ? -29.240 66.059 1.334 1.00 12.32 373 GLN L CA 1
ATOM 731 C C . GLN A 1 109 ? -30.410 65.128 1.065 1.00 9.68 373 GLN L C 1
ATOM 732 O O . GLN A 1 109 ? -30.356 64.330 0.125 1.00 14.57 373 GLN L O 1
ATOM 738 N N . VAL A 1 110 ? -31.447 65.212 1.903 1.00 10.15 374 VAL L N 1
ATOM 739 C CA . VAL A 1 110 ? -32.677 64.472 1.645 1.00 8.16 374 VAL L CA 1
ATOM 740 C C . VAL A 1 110 ? -33.292 64.951 0.338 1.00 11.10 374 VAL L C 1
ATOM 741 O O . VAL A 1 110 ? -33.348 66.156 0.063 1.00 15.97 374 VAL L O 1
ATOM 745 N N . VAL A 1 111 ? -33.774 64.010 -0.470 1.00 11.27 375 VAL L N 1
ATOM 746 C CA . VAL A 1 111 ? -34.463 64.336 -1.711 1.00 11.64 375 VAL L CA 1
ATOM 747 C C . VAL A 1 111 ? -35.952 64.072 -1.536 1.00 14.70 375 VAL L C 1
ATOM 748 O O . VAL A 1 111 ? -36.392 63.359 -0.627 1.00 11.99 375 VAL L O 1
ATOM 752 N N . LEU A 1 112 ? -36.733 64.659 -2.433 1.00 14.28 376 LEU L N 1
ATOM 753 C CA . LEU A 1 112 ? -38.144 64.352 -2.577 1.00 14.43 376 LEU L CA 1
ATOM 754 C C . LEU A 1 112 ? -38.392 63.853 -3.990 1.00 12.78 376 LEU L C 1
ATOM 755 O O . LEU A 1 112 ? -37.675 64.223 -4.928 1.00 15.97 376 LEU L O 1
ATOM 760 N N . ALA A 1 113 ? -39.399 62.997 -4.132 1.00 10.65 377 ALA L N 1
ATOM 761 C CA . ALA A 1 113 ? -39.855 62.527 -5.430 1.00 10.22 377 ALA L CA 1
ATOM 762 C C . ALA A 1 113 ? -41.273 63.013 -5.675 1.00 11.88 377 ALA L C 1
ATOM 763 O O . ALA A 1 113 ? -42.084 63.080 -4.748 1.00 14.38 377 ALA L O 1
ATOM 765 N N . ASN A 1 114 ? -41.578 63.339 -6.929 1.00 16.24 378 ASN L N 1
ATOM 766 C CA . ASN A 1 114 ? -42.945 63.658 -7.307 1.00 17.78 378 ASN L CA 1
ATOM 767 C C . ASN A 1 114 ? -43.324 62.835 -8.527 1.00 11.43 378 ASN L C 1
ATOM 768 O O . ASN A 1 114 ? -42.467 62.278 -9.213 1.00 14.14 378 ASN L O 1
ATOM 773 N N . PHE A 1 115 ? -44.626 62.763 -8.789 1.00 11.93 379 PHE L N 1
ATOM 774 C CA . PHE A 1 115 ? -45.152 61.902 -9.837 1.00 15.94 379 PHE L CA 1
ATOM 775 C C . PHE A 1 115 ? -46.134 62.675 -10.704 1.00 18.39 379 PHE L C 1
ATOM 776 O O . PHE A 1 115 ? -46.819 63.585 -10.230 1.00 20.86 379 PHE L O 1
ATOM 784 N N . ALA A 1 116 ? -46.199 62.292 -11.985 1.00 15.57 380 ALA L N 1
ATOM 785 C CA . ALA A 1 116 ? -47.132 62.931 -12.908 1.00 18.49 380 ALA L CA 1
ATOM 786 C C . ALA A 1 116 ? -48.582 62.644 -12.536 1.00 27.61 380 ALA L C 1
ATOM 787 O O . ALA A 1 116 ? -49.469 63.455 -12.828 1.00 22.48 380 ALA L O 1
ATOM 789 N N . ASN A 1 117 ? -48.808 61.491 -11.897 1.00 18.88 381 ASN L N 1
ATOM 790 C CA . ASN A 1 117 ? -50.178 61.101 -11.462 1.00 20.83 381 ASN L CA 1
ATOM 791 C C . ASN A 1 117 ? -50.065 60.375 -10.118 1.00 20.79 381 ASN L C 1
ATOM 792 O O . ASN A 1 117 ? -50.081 59.125 -10.115 1.00 15.52 381 ASN L O 1
ATOM 797 N N . ILE A 1 118 ? -49.960 61.128 -9.019 1.00 20.78 382 ILE L N 1
ATOM 798 C CA . ILE A 1 118 ? -49.786 60.508 -7.670 1.00 24.03 382 ILE L CA 1
ATOM 799 C C . ILE A 1 118 ? -51.024 59.657 -7.337 1.00 19.15 382 ILE L C 1
ATOM 800 O O . ILE A 1 118 ? -50.900 58.736 -6.506 1.00 19.40 382 ILE L O 1
ATOM 805 N N . GLN A 1 119 ? -52.171 59.960 -7.951 1.00 19.43 383 GLN L N 1
ATOM 806 C CA . GLN A 1 119 ? -53.391 59.140 -7.728 1.00 18.47 383 GLN L CA 1
ATOM 807 C C . GLN A 1 119 ? -53.097 57.694 -8.155 1.00 16.37 383 GLN L C 1
ATOM 808 O O . GLN A 1 119 ? -53.605 56.767 -7.488 1.00 23.17 383 GLN L O 1
ATOM 814 N N . GLY A 1 120 ? -52.304 57.514 -9.215 1.00 17.44 384 GLY L N 1
ATOM 815 C CA . GLY A 1 120 ? -51.980 56.191 -9.695 1.00 19.82 384 GLY L CA 1
ATOM 816 C C . GLY A 1 120 ? -50.983 55.428 -8.854 1.00 18.34 384 GLY L C 1
ATOM 817 O O . GLY A 1 120 ? -50.627 54.304 -9.219 1.00 13.59 384 GLY L O 1
ATOM 818 N N . LEU A 1 121 ? -50.511 56.006 -7.745 1.00 15.35 385 LEU L N 1
ATOM 819 C CA . LEU A 1 121 ? -49.547 55.322 -6.891 1.00 15.44 385 LEU L CA 1
ATOM 820 C C . LEU A 1 121 ? -50.184 54.097 -6.248 1.00 14.63 385 LEU L C 1
ATOM 821 O O . LEU A 1 121 ? -51.375 54.097 -5.915 1.00 15.61 385 LEU L O 1
ATOM 826 N N . THR A 1 122 ? -49.379 53.052 -6.065 1.00 14.40 386 THR L N 1
ATOM 827 C CA . THR A 1 122 ? -49.874 51.826 -5.443 1.00 18.03 386 THR L CA 1
ATOM 828 C C . THR A 1 122 ? -49.727 51.912 -3.927 1.00 19.03 386 THR L C 1
ATOM 829 O O . THR A 1 122 ? -48.604 52.031 -3.431 1.00 12.81 386 THR L O 1
ATOM 833 N N . PRO A 1 123 ? -50.809 51.842 -3.164 1.00 16.01 387 PRO L N 1
ATOM 834 C CA . PRO A 1 123 ? -50.661 51.880 -1.704 1.00 11.38 387 PRO L CA 1
ATOM 835 C C . PRO A 1 123 ? -50.061 50.577 -1.187 1.00 14.66 387 PRO L C 1
ATOM 836 O O . PRO A 1 123 ? -50.471 49.485 -1.584 1.00 17.66 387 PRO L O 1
ATOM 840 N N . ILE A 1 124 ? -49.059 50.695 -0.315 1.00 13.31 388 ILE L N 1
ATOM 841 C CA . ILE A 1 124 ? -48.476 49.532 0.347 1.00 12.38 388 ILE L CA 1
ATOM 842 C C . ILE A 1 124 ? -48.640 49.589 1.853 1.00 20.05 388 ILE L C 1
ATOM 843 O O . ILE A 1 124 ? -48.176 48.686 2.555 1.00 19.76 388 ILE L O 1
ATOM 848 N N . GLY A 1 125 ? -49.290 50.622 2.363 1.00 19.76 389 GLY L N 1
ATOM 849 C CA . GLY A 1 125 ? -49.582 50.723 3.772 1.00 31.36 389 GLY L CA 1
ATOM 850 C C . GLY A 1 125 ? -50.487 51.907 4.008 1.00 36.25 389 GLY L C 1
ATOM 851 O O . GLY A 1 125 ? -50.958 52.550 3.067 1.00 30.41 389 GLY L O 1
ATOM 852 N N . LYS A 1 126 ? -50.721 52.184 5.291 1.00 31.77 390 LYS L N 1
ATOM 853 C CA . LYS A 1 126 ? -51.557 53.317 5.668 1.00 44.57 390 LYS L CA 1
ATOM 854 C C . LYS A 1 126 ? -51.071 54.599 5.008 1.00 36.93 390 LYS L C 1
ATOM 855 O O . LYS A 1 126 ? -51.871 55.380 4.479 1.00 34.54 390 LYS L O 1
ATOM 861 N N . THR A 1 127 ? -49.753 54.811 4.992 1.00 29.84 391 THR L N 1
ATOM 862 C CA . THR A 1 127 ? -49.176 56.094 4.611 1.00 26.54 391 THR L CA 1
ATOM 863 C C . THR A 1 127 ? -47.996 55.949 3.654 1.00 18.09 391 THR L C 1
ATOM 864 O O . THR A 1 127 ? -47.182 56.871 3.553 1.00 19.52 391 THR L O 1
ATOM 868 N N . SER A 1 128 ? -47.881 54.829 2.939 1.00 16.81 392 SER L N 1
ATOM 869 C CA . SER A 1 128 ? -46.752 54.624 2.038 1.00 17.53 392 SER L CA 1
ATOM 870 C C . SER A 1 128 ? -47.239 54.051 0.713 1.00 14.67 392 SER L C 1
ATOM 871 O O . SER A 1 128 ? -48.226 53.313 0.665 1.00 13.60 392 SER L O 1
ATOM 874 N N . TRP A 1 129 ? -46.524 54.395 -0.360 1.00 10.91 393 TRP L N 1
ATOM 875 C CA . TRP A 1 129 ? -46.887 54.001 -1.713 1.00 16.14 393 TRP L CA 1
ATOM 876 C C . TRP A 1 129 ? -45.647 53.551 -2.470 1.00 18.74 393 TRP L C 1
ATOM 877 O O . TRP A 1 129 ? -44.511 53.837 -2.082 1.00 13.69 393 TRP L O 1
ATOM 888 N N . VAL A 1 130 ? -45.885 52.846 -3.573 1.00 9.42 394 VAL L N 1
ATOM 889 C CA . VAL A 1 130 ? -44.826 52.474 -4.496 1.00 12.43 394 VAL L CA 1
ATOM 890 C C . VAL A 1 130 ? -45.230 52.913 -5.895 1.00 17.64 394 VAL L C 1
ATOM 891 O O . VAL A 1 130 ? -46.405 53.160 -6.190 1.00 15.12 394 VAL L O 1
ATOM 895 N N . GLN A 1 131 ? -44.215 53.043 -6.745 1.00 8.68 395 GLN L N 1
ATOM 896 C CA . GLN A 1 131 ? -44.418 53.386 -8.145 1.00 12.45 395 GLN L CA 1
ATOM 897 C C . GLN A 1 131 ? -45.290 52.340 -8.833 1.00 15.60 395 GLN L C 1
ATOM 898 O O . GLN A 1 131 ? -45.343 51.178 -8.423 1.00 18.98 395 GLN L O 1
ATOM 904 N N . SER A 1 132 ? -45.978 52.763 -9.895 1.00 12.03 396 SER L N 1
ATOM 905 C CA . SER A 1 132 ? -46.835 51.867 -10.656 1.00 9.62 396 SER L CA 1
ATOM 906 C C . SER A 1 132 ? -46.830 52.289 -12.117 1.00 16.11 396 SER L C 1
ATOM 907 O O . SER A 1 132 ? -46.357 53.370 -12.476 1.00 16.58 396 SER L O 1
ATOM 910 N N . SER A 1 133 ? -47.386 51.423 -12.964 1.00 17.52 397 SER L N 1
ATOM 911 C CA . SER A 1 133 ? -47.544 51.779 -14.369 1.00 15.55 397 SER L CA 1
ATOM 912 C C . SER A 1 133 ? -48.413 53.016 -14.551 1.00 21.44 397 SER L C 1
ATOM 913 O O . SER A 1 133 ? -48.322 53.675 -15.592 1.00 37.39 397 SER L O 1
ATOM 916 N N . GLU A 1 134 ? -49.247 53.347 -13.563 1.00 17.08 398 GLU L N 1
ATOM 917 C CA . GLU A 1 134 ? -50.192 54.450 -13.679 1.00 14.48 398 GLU L CA 1
ATOM 918 C C . GLU A 1 134 ? -49.685 55.755 -13.083 1.00 25.74 398 GLU L C 1
ATOM 919 O O . GLU A 1 134 ? -50.208 56.820 -13.432 1.00 19.30 398 GLU L O 1
ATOM 925 N N . SER A 1 135 ? -48.689 55.704 -12.195 1.00 19.09 399 SER L N 1
ATOM 926 C CA . SER A 1 135 ? -48.206 56.913 -11.543 1.00 15.04 399 SER L CA 1
ATOM 927 C C . SER A 1 135 ? -47.170 57.662 -12.369 1.00 14.04 399 SER L C 1
ATOM 928 O O . SER A 1 135 ? -46.971 58.862 -12.153 1.00 15.66 399 SER L O 1
ATOM 931 N N . GLY A 1 136 ? -46.512 56.996 -13.309 1.00 12.01 400 GLY L N 1
ATOM 932 C CA . GLY A 1 136 ? -45.360 57.572 -13.962 1.00 19.45 400 GLY L CA 1
ATOM 933 C C . GLY A 1 136 ? -44.119 57.395 -13.112 1.00 20.83 400 GLY L C 1
ATOM 934 O O . GLY A 1 136 ? -44.164 56.945 -11.966 1.00 18.99 400 GLY L O 1
ATOM 935 N N . GLU A 1 137 ? -42.988 57.750 -13.689 1.00 17.96 401 GLU L N 1
ATOM 936 C CA . GLU A 1 137 ? -41.752 57.501 -12.976 1.00 16.71 401 GLU L CA 1
ATOM 937 C C . GLU A 1 137 ? -41.471 58.620 -11.976 1.00 13.83 401 GLU L C 1
ATOM 938 O O . GLU A 1 137 ? -41.892 59.762 -12.175 1.00 18.24 401 GLU L O 1
ATOM 944 N N . PRO A 1 138 ? -40.766 58.314 -10.887 1.00 13.58 402 PRO L N 1
ATOM 945 C CA . PRO A 1 138 ? -40.433 59.359 -9.911 1.00 12.00 402 PRO L CA 1
ATOM 946 C C . PRO A 1 138 ? -39.515 60.407 -10.518 1.00 15.75 402 PRO L C 1
ATOM 947 O O . PRO A 1 138 ? -38.547 60.088 -11.213 1.00 20.14 402 PRO L O 1
ATOM 951 N N . ALA A 1 139 ? -39.837 61.669 -10.260 1.00 16.02 403 ALA L N 1
ATOM 952 C CA . ALA A 1 139 ? -38.954 62.785 -10.568 1.00 21.20 403 ALA L CA 1
ATOM 953 C C . ALA A 1 139 ? -38.375 63.268 -9.246 1.00 21.11 403 ALA L C 1
ATOM 954 O O . ALA A 1 139 ? -39.103 63.802 -8.403 1.00 15.47 403 ALA L O 1
ATOM 956 N N . VAL A 1 140 ? -37.070 63.082 -9.070 1.00 17.02 404 VAL L N 1
ATOM 957 C CA . VAL A 1 140 ? -36.413 63.256 -7.780 1.00 18.59 404 VAL L CA 1
ATOM 958 C C . VAL A 1 140 ? -35.583 64.533 -7.805 1.00 23.32 404 VAL L C 1
ATOM 959 O O . VAL A 1 140 ? -34.937 64.851 -8.812 1.00 14.78 404 VAL L O 1
ATOM 963 N N . GLY A 1 141 ? -35.601 65.264 -6.695 1.00 16.42 405 GLY L N 1
ATOM 964 C CA . GLY A 1 141 ? -34.819 66.481 -6.602 1.00 21.92 405 GLY L CA 1
ATOM 965 C C . GLY A 1 141 ? -34.794 66.986 -5.177 1.00 25.46 405 GLY L C 1
ATOM 966 O O . GLY A 1 141 ? -35.388 66.397 -4.271 1.00 11.75 405 GLY L O 1
ATOM 967 N N . ALA A 1 142 ? -34.093 68.098 -4.992 1.00 13.77 406 ALA L N 1
ATOM 968 C CA . ALA A 1 142 ? -33.984 68.681 -3.663 1.00 15.21 406 ALA L CA 1
ATOM 969 C C . ALA A 1 142 ? -35.303 69.337 -3.260 1.00 13.89 406 ALA L C 1
ATOM 970 O O . ALA A 1 142 ? -35.997 69.909 -4.110 1.00 16.90 406 ALA L O 1
ATOM 972 N N . PRO A 1 143 ? -35.678 69.266 -1.981 1.00 13.04 407 PRO L N 1
ATOM 973 C CA . PRO A 1 143 ? -36.795 70.078 -1.492 1.00 18.41 407 PRO L CA 1
ATOM 974 C C . PRO A 1 143 ? -36.623 71.531 -1.909 1.00 16.64 407 PRO L C 1
ATOM 975 O O . PRO A 1 143 ? -35.512 72.068 -1.916 1.00 16.30 407 PRO L O 1
ATOM 979 N N . ARG A 1 144 ? -37.737 72.149 -2.299 1.00 13.58 408 ARG L N 1
ATOM 980 C CA . ARG A 1 144 ? -37.839 73.542 -2.727 1.00 18.26 408 ARG L CA 1
ATOM 981 C C . ARG A 1 144 ? -37.184 73.784 -4.080 1.00 21.49 408 ARG L C 1
ATOM 982 O O . ARG A 1 144 ? -37.011 74.944 -4.483 1.00 17.59 408 ARG L O 1
ATOM 990 N N . SER A 1 145 ? -36.809 72.728 -4.793 1.00 16.05 409 SER L N 1
ATOM 991 C CA . SER A 1 145 ? -36.366 72.843 -6.172 1.00 16.98 409 SER L CA 1
ATOM 992 C C . SER A 1 145 ? -37.519 72.463 -7.092 1.00 19.83 409 SER L C 1
ATOM 993 O O . SER A 1 145 ? -38.331 71.594 -6.769 1.00 21.58 409 SER L O 1
ATOM 996 N N . GLY A 1 146 ? -37.599 73.142 -8.231 1.00 22.11 410 GLY L N 1
ATOM 997 C CA . GLY A 1 146 ? -38.691 72.879 -9.152 1.00 25.35 410 GLY L CA 1
ATOM 998 C C . GLY A 1 146 ? -40.031 73.037 -8.467 1.00 22.86 410 GLY L C 1
ATOM 999 O O . GLY A 1 146 ? -40.318 74.062 -7.835 1.00 28.51 410 GLY L O 1
ATOM 1000 N N . THR A 1 147 ? -40.856 72.001 -8.561 1.00 25.87 411 THR L N 1
ATOM 1001 C CA . THR A 1 147 ? -42.179 72.008 -7.955 1.00 28.34 411 THR L CA 1
ATOM 1002 C C . THR A 1 147 ? -42.202 71.381 -6.569 1.00 16.26 411 THR L C 1
ATOM 1003 O O . THR A 1 147 ? -43.279 71.276 -5.974 1.00 17.10 411 THR L O 1
ATOM 1007 N N . LEU A 1 148 ? -41.052 70.982 -6.035 1.00 20.27 412 LEU L N 1
ATOM 1008 C CA . LEU A 1 148 ? -41.016 70.202 -4.807 1.00 16.84 412 LEU L CA 1
ATOM 1009 C C . LEU A 1 148 ? -41.192 71.087 -3.580 1.00 15.25 412 LEU L C 1
ATOM 1010 O O . LEU A 1 148 ? -40.765 72.245 -3.547 1.00 19.42 412 LEU L O 1
ATOM 1015 N N . GLY A 1 149 ? -41.818 70.517 -2.556 1.00 13.49 413 GLY L N 1
ATOM 1016 C CA . GLY A 1 149 ? -42.145 71.262 -1.364 1.00 14.05 413 GLY L CA 1
ATOM 1017 C C . GLY A 1 149 ? -40.956 71.438 -0.445 1.00 13.39 413 GLY L C 1
ATOM 1018 O O . GLY A 1 149 ? -39.820 71.077 -0.756 1.00 14.92 413 GLY L O 1
ATOM 1019 N N . ALA A 1 150 ? -41.240 72.013 0.720 1.00 9.68 414 ALA L N 1
ATOM 1020 C CA . ALA A 1 150 ? -40.228 72.324 1.716 1.00 14.97 414 ALA L CA 1
ATOM 1021 C C . ALA A 1 150 ? -40.278 71.329 2.870 1.00 17.30 414 ALA L C 1
ATOM 1022 O O . ALA A 1 150 ? -41.327 70.758 3.181 1.00 17.45 414 ALA L O 1
ATOM 1024 N N . LEU A 1 151 ? -39.131 71.146 3.521 1.00 10.50 415 LEU L N 1
ATOM 1025 C CA . LEU A 1 151 ? -39.029 70.242 4.660 1.00 14.07 415 LEU L CA 1
ATOM 1026 C C . LEU A 1 151 ? -39.218 70.997 5.968 1.00 23.07 415 LEU L C 1
ATOM 1027 O O . LEU A 1 151 ? -38.666 72.084 6.160 1.00 18.22 415 LEU L O 1
ATOM 1032 N N . GLN A 1 152 ? -39.998 70.397 6.865 1.00 20.37 416 GLN L N 1
ATOM 1033 C CA . GLN A 1 152 ? -40.240 70.902 8.208 1.00 21.46 416 GLN L CA 1
ATOM 1034 C C . GLN A 1 152 ? -39.577 69.982 9.218 1.00 26.40 416 GLN L C 1
ATOM 1035 O O . GLN A 1 152 ? -39.783 68.758 9.178 1.00 25.78 416 GLN L O 1
ATOM 1041 N N . SER A 1 153 ? -38.807 70.593 10.122 1.00 25.89 417 SER L N 1
ATOM 1042 C CA . SER A 1 153 ? -38.036 69.946 11.186 1.00 43.08 417 SER L CA 1
ATOM 1043 C C . SER A 1 153 ? -37.211 68.771 10.694 1.00 46.29 417 SER L C 1
ATOM 1044 O O . SER A 1 153 ? -35.980 68.818 10.688 1.00 52.93 417 SER L O 1
ATOM 1047 N N . GLY B 1 1 ? -27.715 35.822 -29.174 1.00 21.97 74 GLY C N 1
ATOM 1048 C CA . GLY B 1 1 ? -26.964 37.029 -28.885 1.00 11.28 74 GLY C CA 1
ATOM 1049 C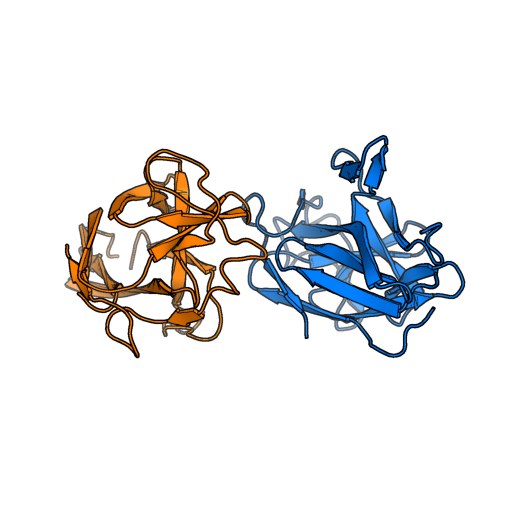 C . GLY B 1 1 ? -25.729 37.139 -29.752 1.00 21.44 74 GLY C C 1
ATOM 1050 O O . GLY B 1 1 ? -25.359 36.181 -30.435 1.00 27.72 74 GLY C O 1
ATOM 1051 N N . PRO B 1 2 ? -25.075 38.306 -29.736 1.00 18.59 75 PRO C N 1
ATOM 1052 C CA . PRO B 1 2 ? -25.379 39.517 -28.963 1.00 12.52 75 PRO C CA 1
ATOM 1053 C C . PRO B 1 2 ? -26.556 40.337 -29.470 1.00 14.33 75 PRO C C 1
ATOM 1054 O O . PRO B 1 2 ? -26.866 40.293 -30.659 1.00 19.78 75 PRO C O 1
ATOM 1058 N N . LEU B 1 3 ? -27.181 41.090 -28.568 1.00 13.76 76 LEU C N 1
ATOM 1059 C CA . LEU B 1 3 ? -28.196 42.059 -28.942 1.00 17.40 76 LEU C CA 1
ATOM 1060 C C . LEU B 1 3 ? -27.547 43.321 -29.494 1.00 18.44 76 LEU C C 1
ATOM 1061 O O . LEU B 1 3 ? -26.384 43.623 -29.214 1.00 15.92 76 LEU C O 1
ATOM 1066 N N . GLY B 1 4 ? -28.334 44.084 -30.258 1.00 16.71 77 GLY C N 1
ATOM 1067 C CA . GLY B 1 4 ? -27.828 45.322 -30.828 1.00 12.83 77 GLY C CA 1
ATOM 1068 C C . GLY B 1 4 ? -27.432 46.342 -29.780 1.00 22.77 77 GLY C C 1
ATOM 1069 O O . GLY B 1 4 ? -26.509 47.132 -29.994 1.00 23.58 77 GLY C O 1
ATOM 1070 N N . SER B 1 5 ? -28.114 46.338 -28.638 1.00 16.13 78 SER C N 1
ATOM 1071 C CA . SER B 1 5 ? -27.750 47.170 -27.502 1.00 15.72 78 SER C CA 1
ATOM 1072 C C . SER B 1 5 ? -26.872 46.369 -26.551 1.00 16.84 78 SER C C 1
ATOM 1073 O O . SER B 1 5 ? -27.082 45.168 -26.361 1.00 17.51 78 SER C O 1
ATOM 1076 N N . VAL B 1 6 ? -25.894 47.034 -25.950 1.00 18.18 79 VAL C N 1
ATOM 1077 C CA . VAL B 1 6 ? -24.965 46.393 -25.029 1.00 11.06 79 VAL C CA 1
ATOM 1078 C C . VAL B 1 6 ? -25.213 46.945 -23.634 1.00 13.47 79 VAL C C 1
ATOM 1079 O O . VAL B 1 6 ? -25.417 48.153 -23.461 1.00 14.79 79 VAL C O 1
ATOM 1083 N N . LEU B 1 7 ? -25.215 46.055 -22.642 1.00 11.84 80 LEU C N 1
ATOM 1084 C CA . LEU B 1 7 ? -25.341 46.478 -21.254 1.00 16.90 80 LEU C CA 1
ATOM 1085 C C . LEU B 1 7 ? -24.025 47.092 -20.796 1.00 19.79 80 LEU C C 1
ATOM 1086 O O . LEU B 1 7 ? -22.972 46.454 -20.880 1.00 22.57 80 LEU C O 1
ATOM 1091 N N . ASP B 1 8 ? -24.082 48.327 -20.317 1.00 11.81 81 ASP C N 1
ATOM 1092 C CA . ASP B 1 8 ? -22.908 49.066 -19.868 1.00 13.57 81 ASP C CA 1
ATOM 1093 C C . ASP B 1 8 ? -23.058 49.215 -18.356 1.00 20.28 81 ASP C C 1
ATOM 1094 O O . ASP B 1 8 ? -23.729 50.129 -17.876 1.00 20.56 81 ASP C O 1
ATOM 1099 N N . LEU B 1 9 ? -22.446 48.294 -17.609 1.00 16.54 82 LEU C N 1
ATOM 1100 C CA . LEU B 1 9 ? -22.738 48.118 -16.191 1.00 12.92 82 LEU C CA 1
ATOM 1101 C C . LEU B 1 9 ? -21.626 48.682 -15.310 1.00 12.48 82 LEU C C 1
ATOM 1102 O O . LEU B 1 9 ? -20.438 48.512 -15.602 1.00 12.75 82 LEU C O 1
ATOM 1107 N N . ALA B 1 10 ? -22.033 49.333 -14.217 1.00 9.45 83 ALA C N 1
ATOM 1108 C CA . ALA B 1 10 ? -21.134 49.882 -13.209 1.00 14.71 83 ALA C CA 1
ATOM 1109 C C . ALA B 1 10 ? -21.789 49.727 -11.842 1.00 14.28 83 ALA C C 1
ATOM 1110 O O . ALA B 1 10 ? -22.928 49.272 -11.728 1.00 14.99 83 ALA C O 1
ATOM 1112 N N . ILE B 1 11 ? -21.069 50.121 -10.795 1.00 14.09 84 ILE C N 1
ATOM 1113 C CA . ILE B 1 11 ? -21.554 49.975 -9.427 1.00 9.35 84 ILE C CA 1
ATOM 1114 C C . ILE B 1 11 ? -21.409 51.307 -8.707 1.00 16.53 84 ILE C C 1
ATOM 1115 O O . ILE B 1 11 ? -20.363 51.958 -8.794 1.00 16.68 84 ILE C O 1
ATOM 1120 N N . ASN B 1 12 ? -22.464 51.721 -8.015 1.00 12.06 85 ASN C N 1
ATOM 1121 C CA . ASN B 1 12 ? -22.398 52.846 -7.095 1.00 15.73 85 ASN C CA 1
ATOM 1122 C C . ASN B 1 12 ? -22.428 52.250 -5.699 1.00 16.56 85 ASN C C 1
ATOM 1123 O O . ASN B 1 12 ? -23.469 51.762 -5.256 1.00 13.44 85 ASN C O 1
ATOM 1128 N N . GLY B 1 13 ? -21.295 52.285 -5.015 1.00 14.05 86 GLY C N 1
ATOM 1129 C CA . GLY B 1 13 ? -21.221 51.674 -3.704 1.00 11.56 86 GLY C CA 1
ATOM 1130 C C . GLY B 1 13 ? -20.287 50.484 -3.674 1.00 13.88 86 GLY C C 1
ATOM 1131 O O . GLY B 1 13 ? -19.350 50.410 -4.472 1.00 12.54 86 GLY C O 1
ATOM 1132 N N . ASN B 1 14 ? -20.539 49.546 -2.762 1.00 12.89 87 ASN C N 1
ATOM 1133 C CA . ASN B 1 14 ? -19.615 48.453 -2.480 1.00 11.55 87 ASN C CA 1
ATOM 1134 C C . ASN B 1 14 ? -19.810 47.282 -3.440 1.00 10.79 87 ASN C C 1
ATOM 1135 O O . ASN B 1 14 ? -20.929 46.983 -3.874 1.00 13.41 87 ASN C O 1
ATOM 1140 N N . GLY B 1 15 ? -18.710 46.611 -3.761 1.00 8.41 88 GLY C N 1
ATOM 1141 C CA . GLY B 1 15 ? -18.781 45.271 -4.315 1.00 10.56 88 GLY C CA 1
ATOM 1142 C C . GLY B 1 15 ? -18.354 45.181 -5.771 1.00 9.73 88 GLY C C 1
ATOM 1143 O O . GLY B 1 15 ? -17.898 46.146 -6.392 1.00 10.89 88 GLY C O 1
ATOM 1144 N N . PHE B 1 16 ? -18.516 43.971 -6.311 1.00 8.75 89 PHE C N 1
ATOM 1145 C CA . PHE B 1 16 ? -18.010 43.599 -7.625 1.00 10.20 89 PHE C CA 1
ATOM 1146 C C . PHE B 1 16 ? -18.999 42.689 -8.337 1.00 9.86 89 PHE C C 1
ATOM 1147 O O . PHE B 1 16 ? -19.631 41.833 -7.712 1.00 10.63 89 PHE C O 1
ATOM 1155 N N . PHE B 1 17 ? -19.114 42.861 -9.655 1.00 8.26 90 PHE C N 1
ATOM 1156 C CA . PHE B 1 17 ? -19.729 41.835 -10.481 1.00 7.68 90 PHE C CA 1
ATOM 1157 C C . PHE B 1 1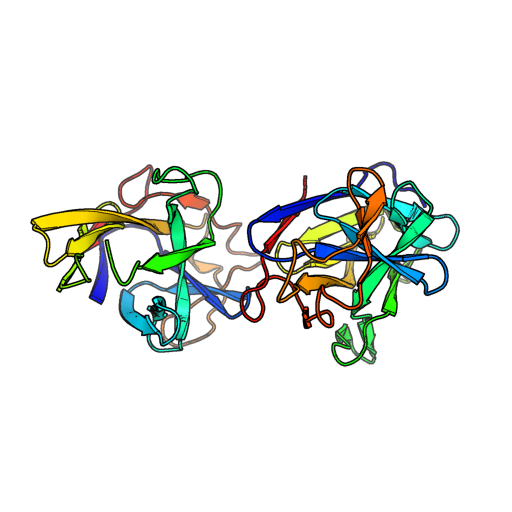7 ? -18.908 40.552 -10.425 1.00 10.24 90 PHE C C 1
ATOM 1158 O O . PHE B 1 17 ? -17.684 40.579 -10.242 1.00 11.86 90 PHE C O 1
ATOM 1166 N N . VAL B 1 18 ? -19.604 39.430 -10.621 1.00 8.78 91 VAL C N 1
ATOM 1167 C CA . VAL B 1 18 ? -19.070 38.074 -10.494 1.00 12.27 91 VAL C CA 1
ATOM 1168 C C . VAL B 1 18 ? -19.156 37.426 -11.869 1.00 10.83 91 VAL C C 1
ATOM 1169 O O . VAL B 1 18 ? -20.248 37.341 -12.445 1.00 7.63 91 VAL C O 1
ATOM 1173 N N . THR B 1 19 ? -18.013 36.983 -12.407 1.00 9.82 92 THR C N 1
ATOM 1174 C CA . THR B 1 19 ? -17.996 36.348 -13.721 1.00 7.69 92 THR C CA 1
ATOM 1175 C C . THR B 1 19 ? -17.350 34.975 -13.628 1.00 12.95 92 THR C C 1
ATOM 1176 O O . THR B 1 19 ? -16.373 34.785 -12.895 1.00 13.05 92 THR C O 1
ATOM 1180 N N . SER B 1 20 ? -17.902 34.009 -14.368 1.00 12.41 93 SER C N 1
ATOM 1181 C CA . SER B 1 20 ? -17.405 32.613 -14.249 1.00 11.91 93 SER C CA 1
ATOM 1182 C C . SER B 1 20 ? -16.676 32.157 -15.519 1.00 14.23 93 SER C C 1
ATOM 1183 O O . SER B 1 20 ? -17.332 32.087 -16.582 1.00 12.97 93 SER C O 1
ATOM 1186 N N . ASN B 1 21 ? -15.379 31.857 -15.410 1.00 13.68 94 ASN C N 1
ATOM 1187 C CA . ASN B 1 21 ? -14.632 31.290 -16.566 1.00 14.86 94 ASN C CA 1
ATOM 1188 C C . ASN B 1 21 ? -14.658 29.770 -16.399 1.00 15.82 94 ASN C C 1
ATOM 1189 O O . ASN B 1 21 ? -13.734 29.238 -15.745 1.00 13.91 94 ASN C O 1
ATOM 1194 N N . ASN B 1 22 ? -15.681 29.102 -16.941 1.00 11.76 95 ASN C N 1
ATOM 1195 C CA . ASN B 1 22 ? -15.814 27.657 -16.721 1.00 13.98 95 ASN C CA 1
ATOM 1196 C C . ASN B 1 22 ? -15.715 27.304 -15.238 1.00 18.20 95 ASN C C 1
ATOM 1197 O O . ASN B 1 22 ? -15.221 26.236 -14.862 1.00 19.38 95 ASN C O 1
ATOM 1202 N N . GLY B 1 23 ? -16.184 28.196 -14.376 1.00 13.31 96 GLY C N 1
ATOM 1203 C CA . GLY B 1 23 ? -16.151 27.959 -12.950 1.00 14.07 96 GLY C CA 1
ATOM 1204 C C . GLY B 1 23 ? -14.983 28.591 -12.225 1.00 13.97 96 GLY C C 1
ATOM 1205 O O . GLY B 1 23 ? -14.995 28.622 -10.987 1.00 14.88 96 GLY C O 1
ATOM 1206 N N . ALA B 1 24 ? -13.976 29.089 -12.945 1.00 12.78 97 ALA C N 1
ATOM 1207 C CA . ALA B 1 24 ? -12.974 29.945 -12.316 1.00 14.42 97 ALA C CA 1
ATOM 1208 C C . ALA B 1 24 ? -13.545 31.353 -12.223 1.00 11.78 97 ALA C C 1
ATOM 1209 O O . ALA B 1 24 ? -13.813 31.987 -13.250 1.00 12.58 97 ALA C O 1
ATOM 1211 N N . ILE B 1 25 ? -13.734 31.836 -11.002 1.00 11.31 98 ILE C N 1
ATOM 1212 C CA . ILE B 1 25 ? -14.523 33.036 -10.743 1.00 11.73 98 ILE C CA 1
ATOM 1213 C C . ILE B 1 25 ? -13.609 34.248 -10.670 1.00 11.08 98 ILE C C 1
ATOM 1214 O O . ILE B 1 25 ? -12.541 34.199 -10.044 1.00 12.16 98 ILE C O 1
ATOM 1219 N N . SER B 1 26 ? -14.043 35.350 -11.286 1.00 8.01 99 SER C N 1
ATOM 1220 C CA . SER B 1 26 ? -13.351 36.627 -11.211 1.00 9.58 99 SER C CA 1
ATOM 1221 C C . SER B 1 26 ? -14.354 37.736 -10.907 1.00 8.87 99 SER C C 1
ATOM 1222 O O . SER B 1 26 ? -15.575 37.547 -10.968 1.00 12.60 99 SER C O 1
ATOM 1225 N N . TYR B 1 27 ? -13.820 38.905 -10.563 1.00 7.85 100 TYR C N 1
ATOM 1226 C CA . TYR B 1 27 ? -14.600 40.004 -10.015 1.00 11.86 100 TYR C CA 1
ATOM 1227 C C . TYR B 1 27 ? -14.205 41.293 -10.711 1.00 11.83 100 TYR C C 1
ATOM 1228 O O . TYR B 1 27 ? -13.016 41.535 -10.942 1.00 9.92 100 TYR C O 1
ATOM 1237 N N . THR B 1 28 ? -15.196 42.124 -11.051 1.00 8.08 101 THR C N 1
ATOM 1238 C CA . THR B 1 28 ? -14.887 43.379 -11.728 1.00 10.84 101 THR C CA 1
ATOM 1239 C C . THR B 1 28 ? -15.836 44.478 -11.271 1.00 12.06 101 THR C C 1
ATOM 1240 O O . THR B 1 28 ? -16.941 44.205 -10.814 1.00 10.52 101 THR C O 1
ATOM 1244 N N . ARG B 1 29 ? -15.392 45.729 -11.393 1.00 9.28 102 ARG C N 1
ATOM 1245 C CA . ARG B 1 29 ? -16.229 46.853 -10.987 1.00 9.40 102 ARG C CA 1
ATOM 1246 C C . ARG B 1 29 ? -17.179 47.341 -12.079 1.00 10.92 102 ARG C C 1
ATOM 1247 O O . ARG B 1 29 ? -18.192 47.973 -11.751 1.00 11.81 102 ARG C O 1
ATOM 1255 N N . ALA B 1 30 ? -16.899 47.053 -13.351 1.00 11.39 103 ALA C N 1
ATOM 1256 C CA . ALA B 1 30 ? -17.693 47.595 -14.450 1.00 7.85 103 ALA C CA 1
ATOM 1257 C C . ALA B 1 30 ? -17.332 46.889 -15.750 1.00 15.86 103 ALA C C 1
ATOM 1258 O O . ALA B 1 30 ? -16.194 46.448 -15.936 1.00 15.77 103 ALA C O 1
ATOM 1260 N N . GLY B 1 31 ? -18.289 46.816 -16.670 1.00 10.80 104 GLY C N 1
ATOM 1261 C CA . GLY B 1 31 ? -17.962 46.217 -17.954 1.00 10.50 104 GLY C CA 1
ATOM 1262 C C . GLY B 1 31 ? -19.139 46.233 -18.903 1.00 15.98 104 GLY C C 1
ATOM 1263 O O . GLY B 1 31 ? -20.262 46.596 -18.536 1.00 11.61 104 GLY C O 1
ATOM 1264 N N . TYR B 1 32 ? -18.851 45.840 -20.144 1.00 13.50 105 TYR C N 1
ATOM 1265 C CA . TYR B 1 32 ? -19.882 45.621 -21.154 1.00 7.84 105 TYR C CA 1
ATOM 1266 C C . TYR B 1 32 ? -20.312 44.164 -21.111 1.00 14.67 105 TYR C C 1
ATOM 1267 O O . TYR B 1 32 ? -19.469 43.263 -21.118 1.00 17.33 105 TYR C O 1
ATOM 1276 N N . PHE B 1 33 ? -21.621 43.933 -21.078 1.00 9.65 106 PHE C N 1
ATOM 1277 C CA . PHE B 1 33 ? -22.173 42.591 -21.051 1.00 9.22 106 PHE C CA 1
ATOM 1278 C C . PHE B 1 33 ? -23.251 42.457 -22.122 1.00 11.19 106 PHE C C 1
ATOM 1279 O O . PHE B 1 33 ? -23.929 43.427 -22.472 1.00 12.64 106 PHE C O 1
ATOM 1287 N N . ASN B 1 34 ? -23.393 41.245 -22.649 1.00 12.18 107 ASN C N 1
ATOM 1288 C CA . ASN B 1 34 ? -24.354 40.977 -23.714 1.00 10.02 107 ASN C CA 1
ATOM 1289 C C . ASN B 1 34 ? -24.593 39.478 -23.751 1.00 14.57 107 ASN C C 1
ATOM 1290 O O . ASN B 1 34 ? -23.853 38.701 -23.144 1.00 15.38 107 ASN C O 1
ATOM 1295 N N . THR B 1 35 ? -25.638 39.074 -24.464 1.00 11.97 108 THR C N 1
ATOM 1296 C CA . THR B 1 35 ? -25.885 37.653 -24.638 1.00 9.59 108 THR C CA 1
ATOM 1297 C C . THR B 1 35 ? -24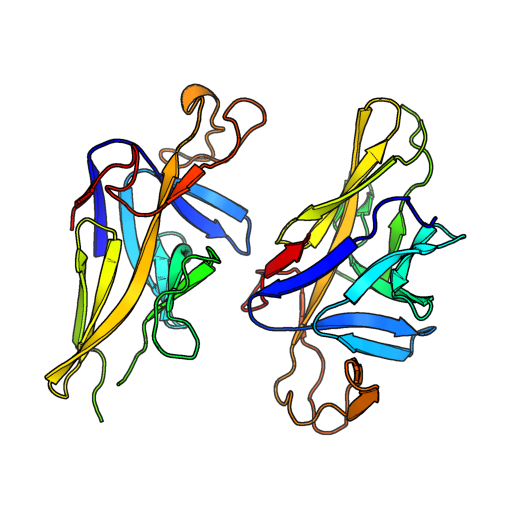.913 37.090 -25.667 1.00 15.37 108 THR C C 1
ATOM 1298 O O . THR B 1 35 ? -24.439 37.803 -26.556 1.00 19.29 108 THR C O 1
ATOM 1302 N N . ASP B 1 36 ? -24.593 35.809 -25.527 1.00 14.06 109 ASP C N 1
ATOM 1303 C CA . ASP B 1 36 ? -23.748 35.143 -26.504 1.00 12.41 109 ASP C CA 1
ATOM 1304 C C . ASP B 1 36 ? -24.601 34.198 -27.353 1.00 12.82 109 ASP C C 1
ATOM 1305 O O . ASP B 1 36 ? -25.835 34.229 -27.296 1.00 20.22 109 ASP C O 1
ATOM 1310 N N . LYS B 1 37 ? -23.931 33.345 -28.136 1.00 18.67 110 LYS C N 1
ATOM 1311 C CA . LYS B 1 37 ? -24.644 32.443 -29.037 1.00 25.23 110 LYS C CA 1
ATOM 1312 C C . LYS B 1 37 ? -25.554 31.480 -28.285 1.00 28.47 110 LYS C C 1
ATOM 1313 O O . LYS B 1 37 ? -26.576 31.043 -28.828 1.00 27.76 110 LYS C O 1
ATOM 1319 N N . GLN B 1 38 ? -25.196 31.124 -27.054 1.00 20.58 111 GLN C N 1
ATOM 1320 C CA . GLN B 1 38 ? -26.003 30.241 -26.222 1.00 23.64 111 GLN C CA 1
ATOM 1321 C C . GLN B 1 38 ? -26.948 31.004 -25.301 1.00 18.02 111 GLN C C 1
ATOM 1322 O O . GLN B 1 38 ? -27.559 30.393 -24.418 1.00 21.34 111 GLN C O 1
ATOM 1328 N N . ASP B 1 39 ? -27.066 32.319 -25.483 1.00 14.13 112 ASP C N 1
ATOM 1329 C CA . ASP B 1 39 ? -27.962 33.193 -24.730 1.00 19.28 112 ASP C CA 1
ATOM 1330 C C . ASP B 1 39 ? -27.593 33.301 -23.256 1.00 15.93 112 ASP C C 1
ATOM 1331 O O . ASP B 1 39 ? -28.445 33.620 -22.420 1.00 14.16 112 ASP C O 1
ATOM 1336 N N . PHE B 1 40 ? -26.337 33.057 -22.912 1.00 12.70 113 PHE C N 1
ATOM 1337 C CA . PHE B 1 40 ? -25.853 33.470 -21.605 1.00 14.04 113 PHE C CA 1
ATOM 1338 C C . PHE B 1 40 ? -25.410 34.924 -21.665 1.00 14.35 113 PHE C C 1
ATOM 1339 O O . PHE B 1 40 ? -24.911 35.401 -22.686 1.00 13.58 113 PHE C O 1
ATOM 1347 N N . ILE B 1 41 ? -25.602 35.636 -20.562 1.00 11.46 114 ILE C N 1
ATOM 1348 C CA . ILE B 1 41 ? -25.061 36.986 -20.451 1.00 8.61 114 ILE C CA 1
ATOM 1349 C C . ILE B 1 41 ? -23.578 36.855 -20.127 1.00 9.65 114 ILE C C 1
ATOM 1350 O O . ILE B 1 41 ? -23.213 36.232 -19.124 1.00 12.67 114 ILE C O 1
ATOM 1355 N N . VAL B 1 42 ? -22.720 37.427 -20.978 1.00 9.99 115 VAL C N 1
ATOM 1356 C CA . VAL B 1 42 ? -21.274 37.274 -20.845 1.00 10.71 115 VAL C CA 1
ATOM 1357 C C . VAL B 1 42 ? -20.594 38.629 -20.995 1.00 18.70 115 VAL C C 1
ATOM 1358 O O . VAL B 1 42 ? -21.145 39.572 -21.571 1.00 13.26 115 VAL C O 1
ATOM 1362 N N . ASP B 1 43 ? -19.365 38.713 -20.480 1.00 10.42 116 ASP C N 1
ATOM 1363 C CA . ASP B 1 43 ? -18.538 39.883 -20.726 1.00 12.45 116 ASP C CA 1
ATOM 1364 C C . ASP B 1 43 ? -17.797 39.731 -22.057 1.00 16.19 116 ASP C C 1
ATOM 1365 O O . ASP B 1 43 ? -17.992 38.769 -22.801 1.00 16.62 116 ASP C O 1
ATOM 1370 N N . ASN B 1 44 ? -16.926 40.697 -22.363 1.00 18.48 117 ASN C N 1
ATOM 1371 C CA . ASN B 1 44 ? -16.223 40.685 -23.644 1.00 19.33 117 ASN C CA 1
ATOM 1372 C C . ASN B 1 44 ? -15.234 39.537 -23.770 1.00 19.97 117 ASN C C 1
ATOM 1373 O O . ASN B 1 44 ? -14.773 39.252 -24.883 1.00 21.77 117 ASN C O 1
ATOM 1378 N N . ASN B 1 45 ? -14.884 38.885 -22.666 1.00 13.49 118 ASN C N 1
ATOM 1379 C CA . ASN B 1 45 ? -14.017 37.720 -22.695 1.00 14.11 118 ASN C CA 1
ATOM 1380 C C . ASN B 1 45 ? -14.795 36.413 -22.732 1.00 20.29 118 ASN C C 1
ATOM 1381 O O . ASN B 1 45 ? -14.181 35.342 -22.722 1.00 14.74 118 ASN C O 1
ATOM 1386 N N . GLY B 1 46 ? -16.125 36.472 -22.799 1.00 17.08 119 GLY C N 1
ATOM 1387 C CA . GLY B 1 46 ? -16.932 35.275 -22.806 1.00 15.63 119 GLY C CA 1
ATOM 1388 C C . GLY B 1 46 ? -17.225 34.685 -21.444 1.00 14.67 119 GLY C C 1
ATOM 1389 O O . GLY B 1 46 ? -17.803 33.594 -21.376 1.00 12.69 119 GLY C O 1
ATOM 1390 N N . TYR B 1 47 ? -16.840 35.358 -20.361 1.00 14.93 120 TYR C N 1
ATOM 1391 C CA . TYR B 1 47 ? -17.078 34.848 -19.019 1.00 9.74 120 TYR C CA 1
ATOM 1392 C C . TYR B 1 47 ? -18.526 35.112 -18.617 1.00 11.05 120 TYR C C 1
ATOM 1393 O O . TYR B 1 47 ? -19.069 36.185 -18.881 1.00 9.94 120 TYR C O 1
ATOM 1402 N N . ARG B 1 48 ? -19.151 34.126 -17.980 1.00 7.73 121 ARG C N 1
ATOM 1403 C CA . ARG B 1 48 ? -20.583 34.204 -17.701 1.00 11.68 121 ARG C CA 1
ATOM 1404 C C . ARG B 1 48 ? -20.852 35.035 -16.452 1.00 14.32 121 ARG C C 1
ATOM 1405 O O . ARG B 1 48 ? -20.332 34.738 -15.370 1.00 13.30 121 ARG C O 1
ATOM 1413 N N . LEU B 1 49 ? -21.670 36.074 -16.604 1.00 8.11 122 LEU C N 1
ATOM 1414 C CA . LEU B 1 49 ? -22.087 36.880 -15.464 1.00 10.60 122 LEU C CA 1
ATOM 1415 C C . LEU B 1 49 ? -22.972 36.055 -14.536 1.00 12.20 122 LEU C C 1
ATOM 1416 O O . LEU B 1 49 ? -23.864 35.330 -14.984 1.00 12.75 122 LEU C O 1
ATOM 1421 N N . GLN B 1 50 ? -22.724 36.170 -13.231 1.00 8.76 123 GLN C N 1
ATOM 1422 C CA . GLN B 1 50 ? -23.367 35.314 -12.244 1.00 8.73 123 GLN C CA 1
ATOM 1423 C C . GLN B 1 50 ? -24.514 36.022 -11.532 1.00 10.04 123 GLN C C 1
ATOM 1424 O O . GLN B 1 50 ? -24.495 37.238 -11.321 1.00 9.29 123 GLN C O 1
ATOM 1430 N N . GLY B 1 51 ? -25.502 35.237 -11.126 1.00 10.30 124 GLY C N 1
ATOM 1431 C CA . GLY B 1 51 ? -26.633 35.810 -10.428 1.00 9.90 124 GLY C CA 1
ATOM 1432 C C . GLY B 1 51 ? -27.616 34.737 -10.025 1.00 9.44 124 GLY C C 1
ATOM 1433 O O . GLY B 1 51 ? -27.295 33.547 -10.011 1.00 11.35 124 GLY C O 1
ATOM 1434 N N . TYR B 1 52 ? -28.827 35.194 -9.696 1.00 8.28 125 TYR C N 1
ATOM 1435 C CA . TYR B 1 52 ? -29.930 34.329 -9.300 1.00 9.72 125 TYR C CA 1
ATOM 1436 C C . TYR B 1 52 ? -30.815 34.031 -10.504 1.00 10.31 125 TYR C C 1
ATOM 1437 O O . TYR B 1 52 ? -31.216 34.949 -11.225 1.00 9.92 125 TYR C O 1
ATOM 1446 N N . ALA B 1 53 ? -31.124 32.755 -10.706 1.00 11.72 126 ALA C N 1
ATOM 1447 C CA . ALA B 1 53 ? -31.994 32.316 -11.787 1.00 13.41 126 ALA C CA 1
ATOM 1448 C C . ALA B 1 53 ? -33.462 32.430 -11.378 1.00 14.85 126 ALA C C 1
ATOM 1449 O O . ALA B 1 53 ? -33.796 32.566 -10.199 1.00 11.24 126 ALA C O 1
ATOM 1451 N N . VAL B 1 54 ? -34.344 32.419 -12.383 1.00 12.99 127 VAL C N 1
ATOM 1452 C CA . VAL B 1 54 ? -35.810 32.497 -12.104 1.00 10.30 127 VAL C CA 1
ATOM 1453 C C . VAL B 1 54 ? -36.348 31.062 -12.005 1.00 16.06 127 VAL C C 1
ATOM 1454 O O . VAL B 1 54 ? -36.305 30.341 -13.026 1.00 15.17 127 VAL C O 1
ATOM 1458 N N . GLY B 1 55 ? -36.822 30.669 -10.820 1.00 14.01 128 GLY C N 1
ATOM 1459 C CA . GLY B 1 55 ? -37.334 29.300 -10.622 1.00 15.62 128 GLY C CA 1
ATOM 1460 C C . GLY B 1 55 ? -38.806 29.201 -10.964 1.00 15.23 128 GLY C C 1
ATOM 1461 O O . GLY B 1 55 ? -39.350 30.167 -11.541 1.00 14.86 128 GLY C O 1
ATOM 1462 N N . PRO B 1 56 ? -39.486 28.083 -10.632 1.00 13.96 129 PRO C N 1
ATOM 1463 C CA . PRO B 1 56 ? -40.922 27.870 -10.981 1.00 15.86 129 PRO C CA 1
ATOM 1464 C C . PRO B 1 56 ? -41.787 29.003 -10.446 1.00 15.79 129 PRO C C 1
ATOM 1465 O O . PRO B 1 56 ? -41.427 29.601 -9.406 1.00 20.69 129 PRO C O 1
ATOM 1469 N N . ASN B 1 57 ? -42.894 29.296 -11.135 1.00 15.93 130 ASN C N 1
ATOM 1470 C CA . ASN B 1 57 ? -43.824 30.327 -10.680 1.00 11.33 130 ASN C CA 1
ATOM 1471 C C . ASN B 1 57 ? -43.186 31.709 -10.596 1.00 17.35 130 ASN C C 1
ATOM 1472 O O . ASN B 1 57 ? -43.742 32.608 -9.959 1.00 17.01 130 ASN C O 1
ATOM 1477 N N . GLY B 1 58 ? -42.034 31.904 -11.239 1.00 15.24 131 GLY C N 1
ATOM 1478 C CA . GLY B 1 58 ? -41.389 33.199 -11.296 1.00 12.33 131 GLY C CA 1
ATOM 1479 C C . GLY B 1 58 ? -40.491 33.541 -10.124 1.00 18.68 131 GLY C C 1
ATOM 1480 O O . GLY B 1 58 ? -39.953 34.656 -10.086 1.00 15.48 131 GLY C O 1
ATOM 1481 N N . GLN B 1 59 ? -40.303 32.628 -9.174 1.00 13.55 132 GLN C N 1
ATOM 1482 C CA . GLN B 1 59 ? -39.469 32.926 -8.020 1.00 11.49 132 GLN C CA 1
ATOM 1483 C C . GLN B 1 59 ? -38.035 33.213 -8.449 1.00 8.68 132 GLN C C 1
ATOM 1484 O O . GLN B 1 59 ? -37.504 32.608 -9.386 1.00 12.47 132 GLN C O 1
ATOM 1490 N N . LEU B 1 60 ? -37.409 34.163 -7.759 1.00 9.61 133 LEU C N 1
ATOM 1491 C CA . LEU B 1 60 ? -35.981 34.389 -7.909 1.00 9.22 133 LEU C CA 1
ATOM 1492 C C . LEU B 1 60 ? -35.274 33.478 -6.917 1.00 13.64 133 LEU C C 1
ATOM 1493 O O . LEU B 1 60 ? -35.502 33.576 -5.707 1.00 16.15 133 LEU C O 1
ATOM 1498 N N . GLN B 1 61 ? -34.454 32.565 -7.438 1.00 16.24 134 GLN C N 1
ATOM 1499 C CA . GLN B 1 61 ? -33.843 31.516 -6.625 1.00 9.44 134 GLN C CA 1
ATOM 1500 C C . GLN B 1 61 ? -32.591 32.231 -6.130 1.00 10.57 134 GLN C C 1
ATOM 1501 O O . GLN B 1 61 ? -31.611 32.426 -6.857 1.00 11.28 134 GLN C O 1
ATOM 1507 N N . ASN B 1 62 ? -32.633 32.635 -4.862 1.00 10.53 135 ASN C N 1
ATOM 1508 C CA . ASN B 1 62 ? -31.545 33.409 -4.283 1.00 11.68 135 ASN C CA 1
ATOM 1509 C C . ASN B 1 62 ? -30.796 32.497 -3.318 1.00 13.82 135 ASN C C 1
ATOM 1510 O O . ASN B 1 62 ? -30.027 32.993 -2.487 1.00 13.11 135 ASN C O 1
ATOM 1515 N N . GLY B 1 63 ? -30.978 31.183 -3.427 1.00 9.79 136 GLY C N 1
ATOM 1516 C CA . GLY B 1 63 ? -30.234 30.239 -2.620 1.00 10.06 136 GLY C CA 1
ATOM 1517 C C . GLY B 1 63 ? -28.990 29.686 -3.279 1.00 13.53 136 GLY C C 1
ATOM 1518 O O . GLY B 1 63 ? -28.270 28.899 -2.657 1.00 16.95 136 GLY C O 1
ATOM 1519 N N . VAL B 1 64 ? -28.721 30.060 -4.526 1.00 9.36 137 VAL C N 1
ATOM 1520 C CA . VAL B 1 64 ? -27.535 29.596 -5.236 1.00 9.10 137 VAL C CA 1
ATOM 1521 C C . VAL B 1 64 ? -27.223 30.599 -6.335 1.00 15.72 137 VAL C C 1
ATOM 1522 O O . VAL B 1 64 ? -28.127 31.165 -6.957 1.00 13.42 137 VAL C O 1
ATOM 1526 N N . VAL B 1 65 ? -25.933 30.818 -6.563 1.00 10.01 138 VAL C N 1
ATOM 1527 C CA . VAL B 1 65 ? -25.456 31.715 -7.606 1.00 11.69 138 VAL C CA 1
ATOM 1528 C C . VAL B 1 65 ? -25.130 30.871 -8.831 1.00 13.82 138 VAL C C 1
ATOM 1529 O O . VAL B 1 65 ? -24.467 29.830 -8.716 1.00 14.45 138 VAL C O 1
ATOM 1533 N N . THR B 1 66 ? -25.598 31.302 -10.001 1.00 11.04 139 THR C N 1
ATOM 1534 C CA . THR B 1 66 ? -25.443 30.484 -11.196 1.00 13.41 139 THR C CA 1
ATOM 1535 C C . THR B 1 66 ? -25.283 31.370 -12.427 1.00 11.71 139 THR C C 1
ATOM 1536 O O . THR B 1 66 ? -25.327 32.602 -12.345 1.00 8.72 139 THR C O 1
ATOM 1540 N N . ASP B 1 67 ? -25.068 30.719 -13.573 1.00 12.01 140 ASP C N 1
ATOM 1541 C CA . ASP B 1 67 ? -25.069 31.399 -14.866 1.00 13.33 140 ASP C CA 1
ATOM 1542 C C . ASP B 1 67 ? -26.411 32.073 -15.128 1.00 12.55 140 ASP C C 1
ATOM 1543 O O . ASP B 1 67 ? -27.463 31.614 -14.674 1.00 16.30 140 ASP C O 1
ATOM 1548 N N . LEU B 1 68 ? -26.373 33.156 -15.903 1.00 9.01 141 LEU C N 1
ATOM 1549 C CA . LEU B 1 68 ? -27.572 33.908 -16.269 1.00 12.98 141 LEU C CA 1
ATOM 1550 C C . LEU B 1 68 ? -27.890 33.647 -17.734 1.00 18.65 141 LEU C C 1
ATOM 1551 O O . LEU B 1 68 ? -27.202 34.152 -18.626 1.00 23.13 141 LEU C O 1
ATOM 1556 N N . LYS B 1 69 ? -28.927 32.860 -17.975 1.00 14.96 142 LYS C N 1
ATOM 1557 C CA . LYS B 1 69 ? -29.399 32.564 -19.318 1.00 12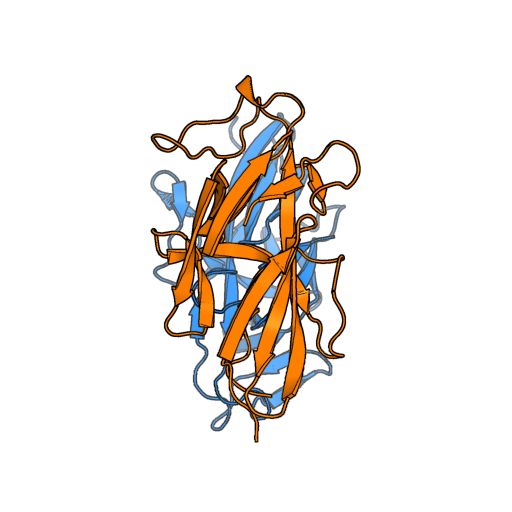.92 142 LYS C CA 1
ATOM 1558 C C . LYS B 1 69 ? -30.663 33.365 -19.599 1.00 16.72 142 LYS C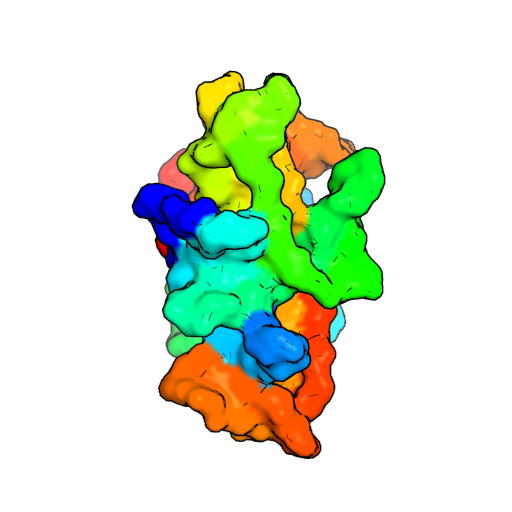 C 1
ATOM 1559 O O . LYS B 1 69 ? -31.550 33.466 -18.745 1.00 21.52 142 LYS C O 1
ATOM 1565 N N . VAL B 1 70 ? -30.750 33.931 -20.797 1.00 12.74 143 VAL C N 1
ATOM 1566 C CA . VAL B 1 70 ? -31.932 34.684 -21.205 1.00 13.69 143 VAL C CA 1
ATOM 1567 C C . VAL B 1 70 ? -32.756 33.819 -22.149 1.00 17.53 143 VAL C C 1
ATOM 1568 O O . VAL B 1 70 ? -32.204 33.085 -22.977 1.00 16.12 143 VAL C O 1
ATOM 1572 N N . GLU B 1 71 ? -34.083 33.883 -22.011 1.00 12.47 144 GLU C N 1
ATOM 1573 C CA . GLU B 1 71 ? -34.980 33.149 -22.900 1.00 11.58 144 GLU C CA 1
ATOM 1574 C C . GLU B 1 71 ? -35.044 33.861 -24.245 1.00 14.94 144 GLU C C 1
ATOM 1575 O O . GLU B 1 71 ? -35.465 35.021 -24.318 1.00 12.08 144 GLU C O 1
ATOM 1581 N N . ARG B 1 72 ? -34.627 33.173 -25.314 1.00 14.87 145 ARG C N 1
ATOM 1582 C CA . ARG B 1 72 ? -34.524 33.839 -26.606 1.00 20.23 145 ARG C CA 1
ATOM 1583 C C . ARG B 1 72 ? -35.874 34.060 -27.268 1.00 12.76 145 ARG C C 1
ATOM 1584 O O . ARG B 1 72 ? -35.989 34.949 -28.119 1.00 18.05 145 ARG C O 1
ATOM 1592 N N . ALA B 1 73 ? -36.896 33.285 -26.907 1.00 16.46 146 ALA C N 1
ATOM 1593 C CA . ALA B 1 73 ? -38.199 33.435 -27.544 1.00 13.35 146 ALA C CA 1
ATOM 1594 C C . ALA B 1 73 ? -39.312 33.165 -26.541 1.00 16.00 146 ALA C C 1
ATOM 1595 O O . ALA B 1 73 ? -39.309 32.124 -25.881 1.00 22.11 146 ALA C O 1
ATOM 1597 N N . ASN B 1 74 ? -40.251 34.108 -26.423 1.00 13.93 147 ASN C N 1
ATOM 1598 C CA . ASN B 1 74 ? -41.405 33.925 -25.499 1.00 15.63 147 ASN C CA 1
ATOM 1599 C C . ASN B 1 74 ? -42.569 33.313 -26.285 1.00 22.45 147 ASN C C 1
ATOM 1600 O O . ASN B 1 74 ? -42.685 33.601 -27.497 1.00 19.12 147 ASN C O 1
ATOM 1605 N N . GLN B 1 75 ? -43.390 32.492 -25.624 1.00 24.62 148 GLN C N 1
ATOM 1606 C CA . GLN B 1 75 ? -44.545 31.850 -26.305 1.00 29.42 148 GLN C CA 1
ATOM 1607 C C . GLN B 1 75 ? -45.555 32.932 -26.717 1.00 42.56 148 GLN C C 1
ATOM 1608 O O . GLN B 1 75 ? -45.989 32.914 -27.891 1.00 73.20 148 GLN C O 1
ATOM 1614 N N . ALA B 1 76 ? -45.895 33.838 -25.795 1.00 40.34 149 ALA C N 1
ATOM 1615 C CA . ALA B 1 76 ? -46.876 34.912 -26.089 1.00 41.32 149 ALA C CA 1
ATOM 1616 C C . ALA B 1 76 ? -46.783 36.000 -25.016 1.00 53.05 149 ALA C C 1
ATOM 1617 O O . ALA B 1 76 ? -47.529 36.996 -25.144 1.00 36.99 149 ALA C O 1
ATOM 1619 N N . GLY B 1 82 ? -42.816 35.342 -29.656 1.00 15.15 346 GLY C N 1
ATOM 1620 C CA . GLY B 1 82 ? -42.003 36.466 -30.078 1.00 14.30 346 GLY C CA 1
ATOM 1621 C C . GLY B 1 82 ? -40.521 36.207 -29.870 1.00 15.26 346 GLY C C 1
ATOM 1622 O O . GLY B 1 82 ? -40.131 35.158 -29.360 1.00 15.52 346 GLY C O 1
ATOM 1623 N N . GLN B 1 83 ? -39.684 37.156 -30.272 1.00 13.45 347 GLN C N 1
ATOM 1624 C CA . GLN B 1 83 ? -38.245 37.023 -30.109 1.00 11.93 347 GLN C CA 1
ATOM 1625 C C . GLN B 1 83 ? -37.723 38.040 -29.105 1.00 12.04 347 GLN C C 1
ATOM 1626 O O . GLN B 1 83 ? -38.299 39.115 -28.919 1.00 13.38 347 GLN C O 1
ATOM 1632 N N . LEU B 1 84 ? -36.617 37.687 -28.454 1.00 11.14 348 LEU C N 1
ATOM 1633 C CA . LEU B 1 84 ? -35.945 38.632 -27.576 1.00 10.51 348 LEU C CA 1
ATOM 1634 C C . LEU B 1 84 ? -35.532 39.868 -28.368 1.00 20.27 348 LEU C C 1
ATOM 1635 O O . LEU B 1 84 ? -34.969 39.762 -29.460 1.00 15.51 348 LEU C O 1
ATOM 1640 N N . ALA B 1 85 ? -35.843 41.041 -27.828 1.00 11.65 349 ALA C N 1
ATOM 1641 C CA . ALA B 1 85 ? -35.568 42.316 -28.481 1.00 19.66 349 ALA C CA 1
ATOM 1642 C C . ALA B 1 85 ? -34.656 43.229 -27.685 1.00 22.91 349 ALA C C 1
ATOM 1643 O O . ALA B 1 85 ? -33.910 44.007 -28.282 1.00 18.48 349 ALA C O 1
ATOM 1645 N N . GLY B 1 86 ? -34.686 43.166 -26.362 1.00 18.18 350 GLY C N 1
ATOM 1646 C CA . GLY B 1 86 ? -33.799 44.003 -25.582 1.00 13.78 350 GLY C CA 1
ATOM 1647 C C . GLY B 1 86 ? -33.723 43.513 -24.159 1.00 18.50 350 GLY C C 1
ATOM 1648 O O . GLY B 1 86 ? -34.575 42.743 -23.703 1.00 12.95 350 GLY C O 1
ATOM 1649 N N . LEU B 1 87 ? -32.669 43.956 -23.471 1.00 16.55 351 LEU C N 1
ATOM 1650 C CA . LEU B 1 87 ? -32.463 43.693 -22.053 1.00 15.84 351 LEU C CA 1
ATOM 1651 C C . LEU B 1 87 ? -32.223 45.003 -21.317 1.00 16.96 351 LEU C C 1
ATOM 1652 O O . LEU B 1 87 ? -31.608 45.930 -21.850 1.00 14.31 351 LEU C O 1
ATOM 1657 N N . GLU B 1 88 ? -32.713 45.062 -20.082 1.00 11.08 352 GLU C N 1
ATOM 1658 C CA . GLU B 1 88 ? -32.473 46.173 -19.175 1.00 15.73 352 GLU C CA 1
ATOM 1659 C C . GLU B 1 88 ? -32.282 45.597 -17.780 1.00 14.95 352 GLU C C 1
ATOM 1660 O O . GLU B 1 88 ? -32.918 44.602 -17.429 1.00 14.38 352 GLU C O 1
ATOM 1666 N N . ILE B 1 89 ? -31.399 46.205 -16.991 1.00 11.97 353 ILE C N 1
ATOM 1667 C CA . ILE B 1 89 ? -31.111 45.734 -15.639 1.00 9.49 353 ILE C CA 1
ATOM 1668 C C . ILE B 1 89 ? -31.290 46.902 -14.679 1.00 9.97 353 ILE C C 1
ATOM 1669 O O . ILE B 1 89 ? -30.682 47.960 -14.875 1.00 15.96 353 ILE C O 1
ATOM 1674 N N . ASP B 1 90 ? -32.120 46.718 -13.644 1.00 9.43 354 ASP C N 1
ATOM 1675 C CA . ASP B 1 90 ? -32.388 47.821 -12.731 1.00 9.35 354 ASP C CA 1
ATOM 1676 C C . ASP B 1 90 ? -31.321 47.858 -11.640 1.00 18.09 354 ASP C C 1
ATOM 1677 O O . ASP B 1 90 ? -30.395 47.044 -11.619 1.00 12.06 354 ASP C O 1
ATOM 1682 N N . ASP B 1 91 ? -31.430 48.831 -10.729 1.00 13.22 355 ASP C N 1
ATOM 1683 C CA . ASP B 1 91 ? -30.322 49.065 -9.811 1.00 8.47 355 ASP C CA 1
ATOM 1684 C C . ASP B 1 91 ? -30.250 48.041 -8.687 1.00 12.24 355 ASP C C 1
ATOM 1685 O O . ASP B 1 9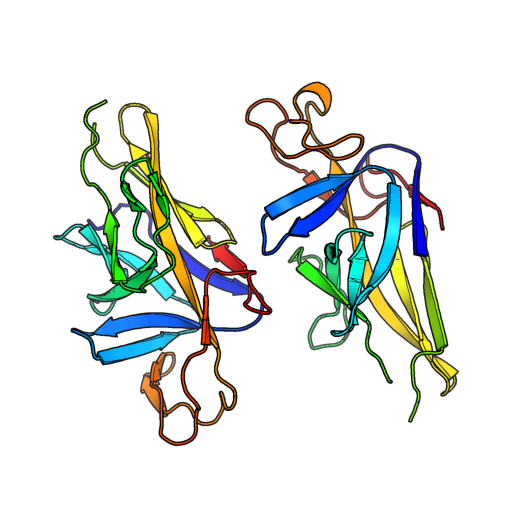1 ? -29.256 48.029 -7.952 1.00 13.88 355 ASP C O 1
ATOM 1690 N N . THR B 1 92 ? -31.262 47.185 -8.542 1.00 10.76 356 THR C N 1
ATOM 1691 C CA . THR B 1 92 ? -31.158 45.990 -7.714 1.00 9.56 356 THR C CA 1
ATOM 1692 C C . THR B 1 92 ? -30.796 44.752 -8.526 1.00 10.98 356 THR C C 1
ATOM 1693 O O . THR B 1 92 ? -30.876 43.637 -8.005 1.00 10.67 356 THR C O 1
ATOM 1697 N N . GLY B 1 93 ? -30.408 44.920 -9.792 1.00 11.65 357 GLY C N 1
ATOM 1698 C CA . GLY B 1 93 ? -29.901 43.821 -10.592 1.00 8.65 357 GLY C CA 1
ATOM 1699 C C . GLY B 1 93 ? -30.941 42.963 -11.278 1.00 9.69 357 GLY C C 1
ATOM 1700 O O . GLY B 1 93 ? -30.570 41.984 -11.938 1.00 11.04 357 GLY C O 1
ATOM 1701 N N . VAL B 1 94 ? -32.227 43.280 -11.140 1.00 9.56 358 VAL C N 1
ATOM 1702 C CA . VAL B 1 94 ? -33.258 42.481 -11.786 1.00 9.96 358 VAL C CA 1
ATOM 1703 C C . VAL B 1 94 ? -33.174 42.690 -13.290 1.00 14.37 358 VAL C C 1
ATOM 1704 O O . VAL B 1 94 ? -33.101 43.828 -13.772 1.00 9.31 358 VAL C O 1
ATOM 1708 N N . ILE B 1 95 ? -33.141 41.590 -14.033 1.00 8.97 359 ILE C N 1
ATOM 1709 C CA . ILE B 1 95 ? -32.942 41.612 -15.476 1.00 7.64 359 ILE C CA 1
ATOM 1710 C C . ILE B 1 95 ? -34.308 41.520 -16.135 1.00 8.75 359 ILE C C 1
ATOM 1711 O O . ILE B 1 95 ? -35.044 40.552 -15.912 1.00 11.48 359 ILE C O 1
ATOM 1716 N N . PHE B 1 96 ? -34.637 42.514 -16.956 1.00 9.91 360 PHE C N 1
ATOM 1717 C CA . PHE B 1 96 ? -35.899 42.561 -17.684 1.00 11.67 360 PHE C CA 1
ATOM 1718 C C . PHE B 1 96 ? -35.624 42.382 -19.171 1.00 14.42 360 PHE C C 1
ATOM 1719 O O . PHE B 1 96 ? -34.911 43.194 -19.775 1.00 13.28 360 PHE C O 1
ATOM 1727 N N . ALA B 1 97 ? -36.202 41.334 -19.756 1.00 9.55 361 ALA C N 1
ATOM 1728 C CA . ALA B 1 97 ? -36.180 41.121 -21.194 1.00 11.96 361 ALA C CA 1
ATOM 1729 C C . ALA B 1 97 ? -37.470 41.638 -21.814 1.00 14.33 361 ALA C C 1
ATOM 1730 O O . ALA B 1 97 ? -38.551 41.516 -21.233 1.00 14.27 361 ALA C O 1
ATOM 1732 N N . ARG B 1 98 ? -37.343 42.254 -22.987 1.00 13.69 362 ARG C N 1
ATOM 1733 C CA . ARG B 1 98 ? -38.487 42.708 -23.766 1.00 11.83 362 ARG C CA 1
ATOM 1734 C C . ARG B 1 98 ? -38.533 41.895 -25.045 1.00 10.01 362 ARG C C 1
ATOM 1735 O O . ARG B 1 98 ? -37.494 41.653 -25.658 1.00 18.90 362 ARG C O 1
ATOM 1743 N N . TYR B 1 99 ? -39.728 41.482 -25.454 1.00 8.72 363 TYR C N 1
ATOM 1744 C CA . TYR B 1 99 ? -39.885 40.622 -26.619 1.00 9.30 363 TYR C CA 1
ATOM 1745 C C . TYR B 1 99 ? -40.644 41.371 -27.704 1.00 11.57 363 TYR C C 1
ATOM 1746 O O . TYR B 1 99 ? -41.249 42.417 -27.461 1.00 14.60 363 TYR C O 1
ATOM 1755 N N . THR B 1 100 ? -40.585 40.829 -28.926 1.00 14.50 364 THR C N 1
ATOM 1756 C CA . THR B 1 100 ? -41.085 41.568 -30.078 1.00 14.98 364 THR C CA 1
ATOM 1757 C C . THR B 1 100 ? -42.602 41.693 -30.087 1.00 20.73 364 THR C C 1
ATOM 1758 O O . THR B 1 100 ? -43.134 42.538 -30.815 1.00 15.89 364 THR C O 1
ATOM 1762 N N . ASN B 1 101 ? -43.313 40.879 -29.310 1.00 17.44 365 ASN C N 1
ATOM 1763 C CA . ASN B 1 101 ? -44.750 41.054 -29.169 1.00 22.85 365 ASN C CA 1
ATOM 1764 C C . ASN B 1 101 ? -45.105 42.035 -28.061 1.00 14.54 365 ASN C C 1
ATOM 1765 O O . ASN B 1 101 ? -46.292 42.285 -27.825 1.00 20.23 365 ASN C O 1
ATOM 1770 N N . GLY B 1 102 ? -44.105 42.593 -27.380 1.00 13.63 366 GLY C N 1
ATOM 1771 C CA . GLY B 1 102 ? -44.313 43.575 -26.342 1.00 16.72 366 GLY C CA 1
ATOM 1772 C C . GLY B 1 102 ? -44.171 43.053 -24.927 1.00 19.19 366 GLY C C 1
ATOM 1773 O O . GLY B 1 102 ? -44.114 43.860 -23.996 1.00 22.90 366 GLY C O 1
ATOM 1774 N N . GLN B 1 103 ? -44.098 41.739 -24.736 1.00 16.43 367 GLN C N 1
ATOM 1775 C CA . GLN B 1 103 ? -44.081 41.195 -23.386 1.00 15.52 367 GLN C CA 1
ATOM 1776 C C . GLN B 1 103 ? -42.779 41.541 -22.669 1.00 14.67 367 GLN C C 1
ATOM 1777 O O . GLN B 1 103 ? -41.704 41.596 -23.272 1.00 13.57 367 GLN C O 1
ATOM 1783 N N . SER B 1 104 ? -42.903 41.797 -21.368 1.00 16.81 368 SER C N 1
ATOM 1784 C CA . SER B 1 104 ? -41.792 41.971 -20.440 1.00 15.89 368 SER C CA 1
ATOM 1785 C C . SER B 1 104 ? -41.662 40.719 -19.578 1.00 11.39 368 SER C C 1
ATOM 1786 O O . SER B 1 104 ? -42.661 40.236 -19.040 1.00 13.54 368 SER C O 1
ATOM 1789 N N . LYS B 1 105 ? -40.440 40.190 -19.448 1.00 9.03 369 LYS C N 1
ATOM 1790 C CA . LYS B 1 105 ? -40.213 38.988 -18.650 1.00 8.11 369 LYS C CA 1
ATOM 1791 C C . LYS B 1 105 ? -38.905 39.113 -17.885 1.00 11.05 369 LYS C C 1
ATOM 1792 O O . LYS B 1 105 ? -37.864 39.417 -18.476 1.00 10.94 369 LYS C O 1
ATOM 1798 N N . VAL B 1 106 ? -38.953 38.873 -16.578 1.00 10.55 370 VAL C N 1
ATOM 1799 C CA . VAL B 1 106 ? -37.741 38.907 -15.762 1.00 9.60 370 VAL C CA 1
ATOM 1800 C C . VAL B 1 106 ? -36.932 37.640 -16.016 1.00 9.90 370 VAL C C 1
ATOM 1801 O O . VAL B 1 106 ? -37.485 36.533 -16.056 1.00 11.00 370 VAL C O 1
ATOM 1805 N N . GLN B 1 107 ? -35.613 37.802 -16.179 1.00 10.30 371 GLN C N 1
ATOM 1806 C CA . GLN B 1 107 ? -34.707 36.719 -16.544 1.00 11.31 371 GLN C CA 1
ATOM 1807 C C . GLN B 1 107 ? -33.847 36.219 -15.395 1.00 11.77 371 GLN C C 1
ATOM 1808 O O . GLN B 1 107 ? -33.238 35.152 -15.519 1.00 11.33 371 GLN C O 1
ATOM 1814 N N . GLY B 1 108 ? -33.769 36.952 -14.307 1.00 7.59 372 GLY C N 1
ATOM 1815 C CA . GLY B 1 108 ? -32.857 36.624 -13.234 1.00 7.85 372 GLY C CA 1
ATOM 1816 C C . GLY B 1 108 ? -32.429 37.902 -12.547 1.00 9.86 372 GLY C C 1
ATOM 1817 O O . GLY B 1 108 ? -32.988 38.968 -12.785 1.00 10.25 372 GLY C O 1
ATOM 1818 N N . GLN B 1 109 ? -31.409 37.778 -11.697 1.00 9.42 373 GLN C N 1
ATOM 1819 C CA . GLN B 1 109 ? -30.948 38.906 -10.896 1.00 10.83 373 GLN C CA 1
ATOM 1820 C C . GLN B 1 109 ? -29.436 38.858 -10.786 1.00 10.09 373 GLN C C 1
ATOM 1821 O O . GLN B 1 109 ? -28.885 37.886 -10.267 1.00 12.87 373 GLN C O 1
ATOM 1827 N N . VAL B 1 110 ? -28.770 39.912 -11.256 1.00 7.83 374 VAL C N 1
ATOM 1828 C CA . VAL B 1 110 ? -27.319 39.990 -11.110 1.00 7.53 374 VAL C CA 1
ATOM 1829 C C . VAL B 1 110 ? -26.975 40.122 -9.633 1.00 7.54 374 VAL C C 1
ATOM 1830 O O . VAL B 1 110 ? -27.691 40.786 -8.879 1.00 11.09 374 VAL C O 1
ATOM 1834 N N . VAL B 1 111 ? -25.881 39.487 -9.203 1.00 8.83 375 VAL C N 1
ATOM 1835 C CA . VAL B 1 111 ? -25.416 39.602 -7.825 1.00 7.82 375 VAL C CA 1
ATOM 1836 C C . VAL B 1 111 ? -24.126 40.413 -7.784 1.00 11.21 375 VAL C C 1
ATOM 1837 O O . VAL B 1 111 ? -23.434 40.592 -8.789 1.00 10.56 375 VAL C O 1
ATOM 1841 N N . LEU B 1 112 ? -23.797 40.898 -6.585 1.00 7.61 376 LEU C N 1
ATOM 1842 C CA . LEU B 1 112 ? -22.504 41.510 -6.315 1.00 9.68 376 LEU C CA 1
ATOM 1843 C C . LEU B 1 112 ? -21.817 40.742 -5.195 1.00 10.13 376 LEU C C 1
ATOM 1844 O O . LEU B 1 112 ? -22.472 40.107 -4.366 1.00 10.59 376 LEU C O 1
ATOM 1849 N N . ALA B 1 113 ? -20.488 40.789 -5.193 1.00 9.75 377 ALA C N 1
ATOM 1850 C CA . ALA B 1 113 ? -19.678 40.216 -4.126 1.00 9.27 377 ALA C CA 1
ATOM 1851 C C . ALA B 1 113 ? -18.830 41.311 -3.506 1.00 11.26 377 ALA C C 1
ATOM 1852 O O . ALA B 1 113 ? -18.361 42.208 -4.211 1.00 12.05 377 ALA C O 1
ATOM 1854 N N . ASN B 1 114 ? -18.610 41.226 -2.193 1.00 11.09 378 ASN C N 1
ATOM 1855 C CA . ASN B 1 114 ? -17.652 42.103 -1.540 1.00 9.41 378 ASN C CA 1
ATOM 1856 C C . ASN B 1 114 ? -16.689 41.262 -0.717 1.00 9.96 378 ASN C C 1
ATOM 1857 O O . ASN B 1 114 ? -16.954 40.097 -0.410 1.00 9.55 378 ASN C O 1
ATOM 1862 N N . PHE B 1 115 ? -15.554 41.869 -0.386 1.00 10.33 379 PHE C N 1
ATOM 1863 C CA . PHE B 1 115 ? -14.470 41.189 0.306 1.00 10.22 379 PHE C CA 1
ATOM 1864 C C . PHE B 1 115 ? -14.024 42.012 1.501 1.00 9.88 379 PHE C C 1
ATOM 1865 O O . PHE B 1 115 ? -14.069 43.245 1.483 1.00 13.40 379 PHE C O 1
ATOM 1873 N N . ALA B 1 116 ? -13.578 41.321 2.554 1.00 12.28 380 ALA C N 1
ATOM 1874 C CA . ALA B 1 116 ? -13.060 42.031 3.748 1.00 10.92 380 ALA C CA 1
ATOM 1875 C C . ALA B 1 116 ? -11.751 42.729 3.378 1.00 13.22 380 ALA C C 1
ATOM 1876 O O . ALA B 1 116 ? -11.584 43.919 3.721 1.00 15.96 380 ALA C O 1
ATOM 1878 N N . ASN B 1 117 ? -10.853 42.011 2.696 1.00 8.33 381 ASN C N 1
ATOM 1879 C CA . ASN B 1 117 ? -9.570 42.617 2.243 1.00 10.97 381 ASN C CA 1
ATOM 1880 C C . ASN B 1 117 ? -9.753 42.732 0.727 1.00 12.64 381 ASN C C 1
ATOM 1881 O O . ASN B 1 117 ? -9.688 41.693 0.037 1.00 14.96 381 ASN C O 1
ATOM 1886 N N . ILE B 1 118 ? -9.967 43.953 0.232 1.00 8.34 382 ILE C N 1
ATOM 1887 C CA . ILE B 1 118 ? -10.125 44.167 -1.237 1.00 11.65 382 ILE C CA 1
ATOM 1888 C C . ILE B 1 118 ? -8.682 44.281 -1.758 1.00 11.02 382 ILE C C 1
ATOM 1889 O O . ILE B 1 118 ? -8.402 43.734 -2.847 1.00 11.55 382 ILE C O 1
ATOM 1894 N N . GLN B 1 119 ? -7.801 44.945 -1.0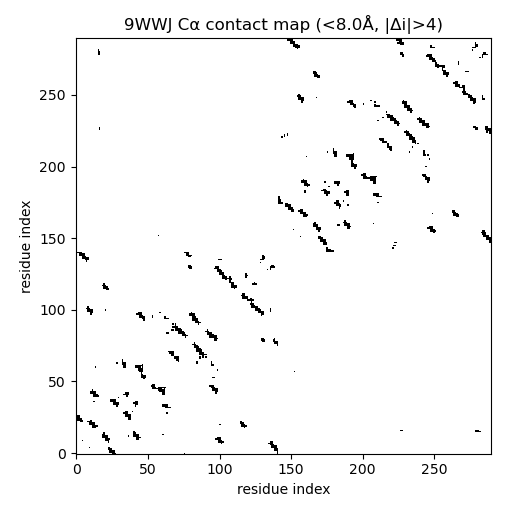03 1.00 11.09 383 GLN C N 1
ATOM 1895 C CA . GLN B 1 119 ? -6.426 45.114 -1.464 1.00 11.55 383 GLN C CA 1
ATOM 1896 C C . GLN B 1 119 ? -5.690 43.786 -1.550 1.00 15.71 383 GLN C C 1
ATOM 1897 O O . GLN B 1 119 ? -4.630 43.715 -2.184 1.00 14.43 383 GLN C O 1
ATOM 1903 N N . GLY B 1 120 ? -6.239 42.730 -0.953 1.00 9.86 384 GLY C N 1
ATOM 1904 C CA . GLY B 1 120 ? -5.670 41.405 -1.041 1.00 11.14 384 GLY C CA 1
ATOM 1905 C C . GLY B 1 120 ? -6.079 40.593 -2.249 1.00 14.51 384 GLY C C 1
ATOM 1906 O O . GLY B 1 120 ? -5.479 39.539 -2.490 1.00 10.63 384 GLY C O 1
ATOM 1907 N N . LEU B 1 121 ? -7.084 41.047 -3.007 1.00 8.99 385 LEU C N 1
ATOM 1908 C CA . LEU B 1 121 ? -7.464 40.367 -4.240 1.00 9.47 385 LEU C CA 1
ATOM 1909 C C . LEU B 1 121 ? -6.285 40.340 -5.203 1.00 9.62 385 LEU C C 1
ATOM 1910 O O . LEU B 1 121 ? -5.441 41.241 -5.205 1.00 15.05 385 LEU C O 1
ATOM 1915 N N . THR B 1 122 ? -6.234 39.292 -6.030 1.00 8.28 386 THR C N 1
ATOM 1916 C CA . THR B 1 122 ? -5.126 39.123 -6.970 1.00 8.34 386 THR C CA 1
ATOM 1917 C C . THR B 1 122 ? -5.567 39.558 -8.358 1.00 12.01 386 THR C C 1
ATOM 1918 O O . THR B 1 122 ? -6.584 39.052 -8.853 1.00 8.23 386 THR C O 1
ATOM 1922 N N . PRO B 1 123 ? -4.858 40.465 -9.027 1.00 13.99 387 PRO C N 1
ATOM 1923 C CA . PRO B 1 123 ? -5.277 40.853 -10.379 1.00 14.63 387 PRO C CA 1
ATOM 1924 C C . PRO B 1 123 ? -5.059 39.731 -11.386 1.00 14.01 387 PRO C C 1
ATOM 1925 O O . PRO B 1 123 ? -4.030 39.053 -11.385 1.00 10.33 387 PRO C O 1
ATOM 1929 N N . ILE B 1 124 ? -6.055 39.522 -12.246 1.00 9.75 388 ILE C N 1
ATOM 1930 C CA . ILE B 1 124 ? -5.861 38.699 -13.435 1.00 11.17 388 ILE C CA 1
ATOM 1931 C C . ILE B 1 124 ? -5.908 39.517 -14.713 1.00 11.30 388 ILE C C 1
ATOM 1932 O O . ILE B 1 124 ? -5.654 38.960 -15.793 1.00 12.36 388 ILE C O 1
ATOM 1937 N N . GLY B 1 125 ? -6.203 40.812 -14.620 1.00 9.02 389 GLY C N 1
ATOM 1938 C CA . GLY B 1 125 ? -6.118 41.776 -15.704 1.00 11.58 389 GLY C CA 1
ATOM 1939 C C . GLY B 1 125 ? -6.123 43.146 -15.062 1.00 13.09 389 GLY C C 1
ATOM 1940 O O . GLY B 1 125 ? -6.197 43.266 -13.837 1.00 12.75 389 GLY C O 1
ATOM 1941 N N . LYS B 1 126 ? -6.031 44.202 -15.887 1.00 11.69 390 LYS C N 1
ATOM 1942 C CA . LYS B 1 126 ? -6.006 45.543 -15.297 1.00 10.26 390 LYS C CA 1
ATOM 1943 C C . LYS B 1 126 ? -7.290 45.866 -14.555 1.00 13.18 390 LYS C C 1
ATOM 1944 O O . LYS B 1 126 ? -7.285 46.741 -13.683 1.00 16.22 390 LYS C O 1
ATOM 1950 N N . THR B 1 127 ? -8.403 45.216 -14.913 1.00 17.67 391 THR C N 1
ATOM 1951 C CA . THR B 1 127 ? -9.695 45.587 -14.345 1.00 20.54 391 THR C CA 1
ATOM 1952 C C . THR B 1 127 ? -10.457 44.389 -13.787 1.00 10.98 391 THR C C 1
ATOM 1953 O O . THR B 1 127 ? -11.684 44.454 -13.650 1.00 12.97 391 THR C O 1
ATOM 1957 N N . SER B 1 128 ? -9.767 43.313 -13.422 1.00 8.14 392 SER C N 1
ATOM 1958 C CA . SER B 1 128 ? -10.464 42.158 -12.877 1.00 8.07 392 SER C CA 1
ATOM 1959 C C . SER B 1 128 ? -9.535 41.396 -11.946 1.00 15.47 392 SER C C 1
ATOM 1960 O O . SER B 1 128 ? -8.320 41.347 -12.159 1.00 9.96 392 SER C O 1
ATOM 1963 N N . TRP B 1 129 ? -10.130 40.798 -10.915 1.00 11.57 393 TRP C N 1
ATOM 1964 C CA . TRP B 1 129 ? -9.382 40.193 -9.824 1.00 9.80 393 TRP C CA 1
ATOM 1965 C C . TRP B 1 129 ? -10.005 38.858 -9.458 1.00 11.53 393 TRP C C 1
ATOM 1966 O O . TRP B 1 129 ? -11.138 38.550 -9.835 1.00 11.87 393 TRP C O 1
ATOM 1977 N N . VAL B 1 130 ? -9.249 38.069 -8.701 1.00 10.62 394 VAL C N 1
ATOM 1978 C CA . VAL B 1 130 ? -9.722 36.795 -8.189 1.00 8.01 394 VAL C CA 1
ATOM 1979 C C . VAL B 1 130 ? -9.472 36.739 -6.690 1.00 10.63 394 VAL C C 1
ATOM 1980 O O . VAL B 1 130 ? -8.625 37.454 -6.138 1.00 9.80 394 VAL C O 1
ATOM 1984 N N . GLN B 1 131 ? -10.248 35.873 -6.041 1.00 13.55 395 GLN C N 1
ATOM 1985 C CA . GLN B 1 131 ? -10.091 35.591 -4.624 1.00 11.19 395 GLN C CA 1
ATOM 1986 C C . GLN B 1 131 ? -8.691 35.066 -4.349 1.00 14.72 395 GLN C C 1
ATOM 1987 O O . GLN B 1 131 ? -8.090 34.368 -5.170 1.00 11.60 395 GLN C O 1
ATOM 1993 N N . SER B 1 132 ? -8.169 35.413 -3.181 1.00 12.49 396 SER C N 1
ATOM 1994 C CA . SER B 1 132 ? -6.828 35.013 -2.790 1.00 17.84 396 SER C CA 1
ATOM 1995 C C . SER B 1 132 ? -6.878 34.517 -1.358 1.00 14.56 396 SER C C 1
ATOM 1996 O O . SER B 1 132 ? -7.907 34.603 -0.687 1.00 14.40 396 SER C O 1
ATOM 1999 N N . SER B 1 133 ? -5.748 33.993 -0.888 1.00 13.47 397 SER C N 1
ATOM 2000 C CA . SER B 1 133 ? -5.667 33.569 0.503 1.00 20.04 397 SER C CA 1
ATOM 2001 C C . SER B 1 133 ? -5.691 34.740 1.478 1.00 22.86 397 SER C C 1
ATOM 2002 O O . SER B 1 133 ? -5.841 34.518 2.683 1.00 24.45 397 SER C O 1
ATOM 2005 N N . GLU B 1 134 ? -5.571 35.977 0.996 1.00 18.02 398 GLU C N 1
ATOM 2006 C CA . GLU B 1 134 ? -5.648 37.139 1.868 1.00 19.45 398 GLU C CA 1
ATOM 2007 C C . GLU B 1 134 ? -6.878 37.998 1.634 1.00 13.92 398 GLU C C 1
ATOM 2008 O O . GLU B 1 134 ? -7.169 38.859 2.467 1.00 11.29 398 GLU C O 1
ATOM 2014 N N . SER B 1 135 ? -7.610 37.792 0.536 1.00 16.19 399 SER C N 1
ATOM 2015 C CA . SER B 1 135 ? -8.752 38.655 0.251 1.00 10.51 399 SER C CA 1
ATOM 2016 C C . SER B 1 135 ? -9.933 38.379 1.173 1.00 14.78 399 SER C C 1
ATOM 2017 O O . SER B 1 135 ? -10.750 39.277 1.418 1.00 14.33 399 SER C O 1
ATOM 2020 N N . GLY B 1 136 ? -10.048 37.159 1.670 1.00 10.79 400 GLY C N 1
ATOM 2021 C CA . GLY B 1 136 ? -11.270 36.706 2.295 1.00 13.74 400 GLY C CA 1
ATOM 2022 C C . GLY B 1 136 ? -12.226 36.089 1.285 1.00 19.31 400 GLY C C 1
ATOM 2023 O O . GLY B 1 136 ? -12.101 36.262 0.069 1.00 14.75 400 GLY C O 1
ATOM 2024 N N . GLU B 1 137 ? -13.194 35.340 1.816 1.00 12.44 401 GLU C N 1
ATOM 2025 C CA . GLU B 1 137 ? -14.208 34.711 0.987 1.00 16.31 401 GLU C CA 1
ATOM 2026 C C . GLU B 1 137 ? -15.208 35.753 0.489 1.00 16.07 401 GLU C C 1
ATOM 2027 O O . GLU B 1 137 ? -15.505 36.726 1.191 1.00 15.10 401 GLU C O 1
ATOM 2033 N N . PRO B 1 138 ? -15.751 35.568 -0.713 1.00 12.57 402 PRO C N 1
ATOM 2034 C CA . PRO B 1 138 ? -16.724 36.537 -1.233 1.00 11.69 402 PRO C CA 1
ATOM 2035 C C . PRO B 1 138 ? -18.026 36.513 -0.447 1.00 16.80 402 PRO C C 1
ATOM 2036 O O . PRO B 1 138 ? -18.553 35.453 -0.103 1.00 13.43 402 PRO C O 1
ATOM 2040 N N . ALA B 1 139 ? -18.533 37.702 -0.159 1.00 12.82 403 ALA C N 1
ATOM 2041 C CA . ALA B 1 139 ? -19.853 37.888 0.418 1.00 19.96 403 ALA C CA 1
ATOM 2042 C C . ALA B 1 139 ? -20.766 38.299 -0.729 1.00 12.16 403 ALA C C 1
ATOM 2043 O O . ALA B 1 139 ? -20.683 39.433 -1.214 1.00 12.94 403 ALA C O 1
ATOM 2045 N N . VAL B 1 140 ? -21.621 37.381 -1.176 1.00 12.99 404 VAL C N 1
ATOM 2046 C CA . VAL B 1 140 ? -22.397 37.562 -2.400 1.00 8.88 404 VAL C CA 1
ATOM 20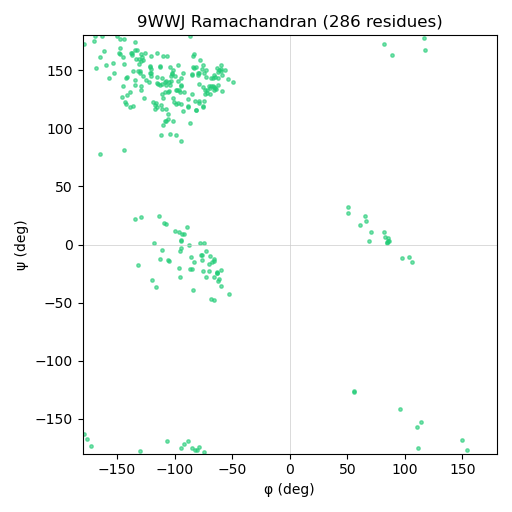47 C C . VAL B 1 140 ? -23.863 37.802 -2.055 1.00 15.60 404 VAL C C 1
ATOM 2048 O O . VAL B 1 140 ? -24.415 37.152 -1.158 1.00 18.00 404 VAL C O 1
ATOM 2052 N N . GLY B 1 141 ? -24.500 38.726 -2.778 1.00 11.62 405 GLY C N 1
ATOM 2053 C CA . GLY B 1 141 ? -25.908 39.004 -2.536 1.00 15.98 405 GLY C CA 1
ATOM 2054 C C . GLY B 1 141 ? -26.473 39.899 -3.616 1.00 18.94 405 GLY C C 1
ATOM 2055 O O . GLY B 1 141 ? -25.759 40.360 -4.507 1.00 10.88 405 GLY C O 1
ATOM 2056 N N . ALA B 1 142 ? -27.781 40.133 -3.530 1.00 8.88 406 ALA C N 1
ATOM 2057 C CA . ALA B 1 142 ? -28.419 41.048 -4.464 1.00 10.34 406 ALA C CA 1
ATOM 2058 C C . ALA B 1 142 ? -27.892 42.467 -4.261 1.00 11.89 406 ALA C C 1
ATOM 2059 O O . ALA B 1 142 ? -27.615 42.870 -3.123 1.00 10.64 406 ALA C O 1
ATOM 2061 N N . PRO B 1 143 ? -27.744 43.251 -5.330 1.00 9.45 407 PRO C N 1
ATOM 2062 C CA . PRO B 1 143 ? -27.387 44.662 -5.164 1.00 9.26 407 PRO C CA 1
ATOM 2063 C C . PRO B 1 143 ? -28.358 45.348 -4.217 1.00 12.38 407 PRO C C 1
ATOM 2064 O O . PRO B 1 143 ? -29.555 45.054 -4.202 1.00 14.54 407 PRO C O 1
ATOM 2068 N N . ARG B 1 144 ? -27.814 46.250 -3.404 1.00 10.78 408 ARG C N 1
ATOM 2069 C CA . ARG B 1 144 ? -28.516 47.031 -2.395 1.00 12.51 408 ARG C CA 1
ATOM 2070 C C . ARG B 1 144 ? -29.013 46.194 -1.225 1.00 13.34 408 ARG C C 1
ATOM 2071 O O . ARG B 1 144 ? -29.649 46.739 -0.320 1.00 18.08 408 ARG C O 1
ATOM 2079 N N . SER B 1 145 ? -28.724 44.896 -1.198 1.00 15.93 409 SER C N 1
ATOM 2080 C CA . SER B 1 145 ? -28.922 44.113 0.011 1.00 15.06 409 SER C CA 1
ATOM 2081 C C . SER B 1 145 ? -27.697 44.283 0.899 1.00 17.21 409 SER C C 1
ATOM 2082 O O . SER B 1 145 ? -26.595 44.547 0.413 1.00 14.56 409 SER C O 1
ATOM 2085 N N . GLY B 1 146 ? -27.900 44.138 2.205 1.00 15.38 410 GLY C N 1
ATOM 2086 C CA . GLY B 1 146 ? -26.806 44.373 3.137 1.00 19.11 410 GLY C CA 1
ATOM 2087 C C . GLY B 1 146 ? -26.239 45.766 2.932 1.00 27.25 410 GLY C C 1
ATOM 2088 O O . GLY B 1 146 ? -26.969 46.764 2.922 1.00 24.65 410 GLY C O 1
ATOM 2089 N N . THR B 1 147 ? -24.921 45.841 2.743 1.00 17.04 411 THR C N 1
ATOM 2090 C CA . THR B 1 147 ? -24.264 47.078 2.337 1.00 19.62 411 THR C CA 1
ATOM 2091 C C . THR B 1 147 ? -23.665 46.973 0.932 1.00 22.54 411 THR C C 1
ATOM 2092 O O . THR B 1 147 ? -22.719 47.693 0.595 1.00 19.68 411 THR C O 1
ATOM 2096 N N . LEU B 1 148 ? -24.204 46.081 0.104 1.00 19.70 412 LEU C N 1
ATOM 2097 C CA . LEU B 1 148 ? -23.772 46.003 -1.282 1.00 11.73 412 LEU C CA 1
ATOM 2098 C C . LEU B 1 148 ? -24.300 47.200 -2.062 1.00 13.61 412 LEU C C 1
ATOM 2099 O O . LEU B 1 148 ? -25.363 47.753 -1.760 1.00 11.73 412 LEU C O 1
ATOM 2104 N N . GLY B 1 149 ? -23.543 47.604 -3.075 1.00 10.52 413 GLY C N 1
ATOM 2105 C CA . GLY B 1 149 ? -23.872 48.792 -3.825 1.00 9.13 413 GLY C CA 1
ATOM 2106 C C . GLY B 1 149 ? -25.047 48.578 -4.760 1.00 13.22 413 GLY C C 1
ATOM 2107 O O . GLY B 1 149 ? -25.657 47.510 -4.833 1.00 11.83 413 GLY C O 1
ATOM 2108 N N . ALA B 1 150 ? -25.361 49.636 -5.499 1.00 9.89 414 ALA C N 1
ATOM 2109 C CA . ALA B 1 150 ? -26.429 49.623 -6.486 1.00 13.05 414 ALA C CA 1
ATOM 2110 C C . ALA B 1 150 ? -25.851 49.491 -7.887 1.00 15.87 414 ALA C C 1
ATOM 2111 O O . ALA B 1 150 ? -24.772 50.006 -8.186 1.00 12.78 414 ALA C O 1
ATOM 2113 N N . LEU B 1 151 ? -26.589 48.810 -8.757 1.00 11.06 415 LEU C N 1
ATOM 2114 C CA . LEU B 1 151 ? -26.144 48.607 -10.126 1.00 14.37 415 LEU C CA 1
ATOM 2115 C C . LEU B 1 151 ? -26.535 49.817 -10.967 1.00 25.97 415 LEU C C 1
ATOM 2116 O O . LEU B 1 151 ? -27.688 50.258 -10.938 1.00 23.08 415 LEU C O 1
ATOM 2121 N N . GLN B 1 152 ? -25.571 50.364 -11.696 1.00 13.36 416 GLN C N 1
ATOM 2122 C CA . GLN B 1 152 ? -25.806 51.491 -12.582 1.00 14.10 416 GLN C CA 1
ATOM 2123 C C . GLN B 1 152 ? -25.722 51.011 -14.023 1.00 19.25 416 GLN C C 1
ATOM 2124 O O . GLN B 1 152 ? -24.778 50.306 -14.397 1.00 15.48 416 GLN C O 1
ATOM 2130 N N . SER B 1 153 ? -26.717 51.379 -14.818 1.00 19.45 417 SER C N 1
ATOM 2131 C CA . SER B 1 153 ? -26.827 50.929 -16.195 1.00 20.80 417 SER C CA 1
ATOM 2132 C C . SER B 1 153 ? -26.851 52.137 -17.118 1.00 42.80 417 SER C C 1
ATOM 2133 O O . SER B 1 153 ? -27.269 53.233 -16.726 1.00 40.54 417 SER C O 1
ATOM 2136 N N . GLY B 1 154 ? -26.389 51.930 -18.346 1.00 39.71 418 GLY C N 1
ATOM 2137 C CA . GLY B 1 154 ? -26.332 53.004 -19.317 1.00 50.96 418 GLY C CA 1
ATOM 2138 C C . GLY B 1 154 ? -25.479 54.159 -18.833 1.00 51.30 418 GLY C C 1
ATOM 2139 O O . GLY B 1 154 ? -24.678 54.006 -17.907 1.00 57.72 418 GLY C O 1
#

Solvent-accessible surface area: 14905 Å² total; per-residue (Å²): 60,86,0,37,17,105,42,70,2,14,0,6,3,4,56,95,6,66,50,13,8,18,89,58,8,158,1,103,71,40,185,79,23,13,0,10,22,130,102,44,70,35,0,1,0,25,16,33,11,152,106,51,115,69,53,118,73,35,55,24,28,0,109,6,85,167,54,61,168,1,112,59,70,22,43,97,13,56,58,45,0,21,0,56,0,90,12,91,69,72,87,45,104,49,3,0,23,0,0,0,0,28,16,106,68,77,153,17,12,56,94,93,34,196,90,27,64,38,76,26,109,117,0,31,146,40,66,58,12,20,2,148,45,88,88,19,7,24,10,112,90,41,104,29,89,85,80,13,64,1,40,18,32,42,70,1,9,0,7,4,12,67,153,52,66,60,4,8,14,90,53,24,120,2,17,2,31,163,80,6,28,0,13,26,125,112,46,54,77,0,13,0,18,35,55,12,96,166,51,97,62,66,107,77,95,55,47,42,3,116,4,70,136,35,4,170,94,34,103,25,58,19,25,104,4,42,54,22,0,23,0,69,1,131,3,92,81,40,66,62,66,56,19,0,17,0,0,0,0,34,12,109,61,84,183,12,14,59,88,95,35,199,94,26,66,38,72,19,115,101,0,32,139,39,63,59,10,20,0,24,30,50,63,25,6,9,3,63,54,92

Secondary structure (DSSP, 8-state):
---SS-EEEEEESB-EEEEEETTEEEEES-EEEEE-TTSBEEETT-PEEEEEEB-GGG-B--SS-EE-BPPSB----BEEEEEE-TT-EEEEEETTS-EEEEEEE-EEE-S-STTSEEEETTEEE--TTT---EEE-TTSTTB-EEEE-/-EEEEESB-EEEEEETTEEEEESEEE-EE-TTSBEE-TTSPEEEEEEE-TTSSEEEEEEEE-B--SB---BEEEEEE-TT-EEEEEETTS-EEEEEEE-EEE-TTGGGPEE-SSSEEE--TTT---EEE-TTSTTB-EEE-

Foldseek 3Di:
DKKAWDFFFFWWWQDVRQIKTFGIFDWDADPQQWIAGPVRTFTWFFFQDPVQHTDRPDIDIFGDAQAPVWGFDDWDAFFQQWIWTAIPNGDIGTGGGGKTWHWPACVPFDDPDPTMTHDDPPGHDTDIDTAPPDRHTTMDD/DFAPDKKWKAWDFFFFWWWAPVNQIKTFGIFIWGQDPQQWIAGPVRTFTKFFFQDPPRRGHFVDIDTFGDDQQDPCAGWHDWDAFFQFFIWTAGPNGDIDTRHGGKTWHWPAPVPFDDPDPGMTHDDPPGHDTDMGTAPPPRHTTMDTD

Sequence (290 aa):
LDLAINGNGFFVTSNNGAISYTRAGYFNTDKQDFIVDNNGYRLQGYAVGPNGQLQNGVVTDLKVERANTGQLAGLEIDDTGVIFARYTNGQSKVQGQVVLANFANIQGLTPIGKTSWVQSSESGEPAVGAPRSGTLGALQSGPLGSVLDLAINGNGFFVTSNNGAISYTRAGYFNTDKQDFIVDNNGYRLQGYAVGPNGQLQNGVVTDLKVERANQAGQLAGLEIDDTGVIFARYTNGQSKVQGQVVLANFANIQGLTPIGKTSWVQSSESGEPAVGAPRSGTLGALQSG

Radius of gyration: 20.82 Å; Cα contacts (8 Å, |Δi|>4): 774; chains: 2; bounding box: 48×46×51 Å

B-factor: mean 20.61, std 11.11, range [7.53, 73.2]

Nearest PDB structures (foldseek):
  7cgo-assembly1_DQ  TM=9.133E-01  e=2.978E-08  Salmonella enterica subsp. enterica serovar Typhimurium str. LT2
  6jf2-assembly1_A  TM=9.081E-01  e=3.651E-08  Salmonella enterica subsp. enterica serovar Typhimurium str. LT2
  3a69-assembly1_A-1  TM=9.267E-01  e=8.668E-08  Salmonella enterica subsp. enterica serovar Typhimurium
  1wlg-assembly1_A  TM=8.973E-01  e=6.721E-08  Salmonella enterica subsp. enterica serovar Typhimurium
  8wki-assembly1_t  TM=8.909E-01  e=3.601E-07  Salmonella enterica subsp. enterica serovar Typhimurium str. LT2